Protein AF-A0A8H6CZM0-F1 (afdb_monomer_lite)

InterPro domains:
  IPR027815 CSC1/OSCA1-like, cytosolic domain [PF14703] (26-179)

pLDDT: mean 75.41, std 21.01, range [28.2, 96.88]

Structure (mmCIF, N/CA/C/O backbone):
data_AF-A0A8H6CZM0-F1
#
_entry.id   AF-A0A8H6CZM0-F1
#
loop_
_atom_site.group_PDB
_atom_site.id
_atom_site.type_symbol
_atom_site.label_atom_id
_atom_site.label_alt_id
_atom_site.label_comp_id
_atom_site.label_asym_id
_atom_site.label_entity_id
_atom_site.label_seq_id
_atom_site.pdbx_PDB_ins_code
_atom_site.Cartn_x
_atom_site.Cartn_y
_atom_site.Cartn_z
_atom_site.occupancy
_atom_site.B_iso_or_equiv
_atom_site.auth_seq_id
_atom_site.auth_comp_id
_atom_site.auth_asym_id
_atom_site.auth_atom_id
_atom_site.pdbx_PDB_model_num
ATOM 1 N N . MET A 1 1 ? 23.153 37.741 -9.273 1.00 74.31 1 MET A N 1
ATOM 2 C CA . MET A 1 1 ? 24.124 36.732 -9.774 1.00 74.31 1 MET A CA 1
ATOM 3 C C . MET A 1 1 ? 24.858 35.987 -8.649 1.00 74.31 1 MET A C 1
ATOM 5 O O . MET A 1 1 ? 25.102 34.794 -8.804 1.00 74.31 1 MET A O 1
ATOM 9 N N . ARG A 1 2 ? 25.224 36.633 -7.527 1.00 91.06 2 ARG A N 1
ATOM 10 C CA . ARG A 1 2 ? 26.000 36.015 -6.423 1.00 91.06 2 ARG A CA 1
ATOM 11 C C . ARG A 1 2 ? 25.189 34.966 -5.648 1.00 91.06 2 ARG A C 1
ATOM 13 O O . ARG A 1 2 ? 25.690 33.897 -5.319 1.00 91.06 2 ARG A O 1
ATOM 20 N N . GLU A 1 3 ? 23.930 35.272 -5.387 1.00 94.31 3 GLU A N 1
ATOM 21 C CA . GLU A 1 3 ? 22.957 34.441 -4.684 1.00 94.31 3 GLU A CA 1
ATOM 22 C C . GLU A 1 3 ? 22.615 33.150 -5.443 1.00 94.31 3 GLU A C 1
ATOM 24 O O . GLU A 1 3 ? 22.516 32.085 -4.835 1.00 94.31 3 GLU A O 1
ATOM 29 N N . PHE A 1 4 ? 22.535 33.211 -6.777 1.00 95.56 4 PHE A N 1
ATOM 30 C CA . PHE A 1 4 ? 22.318 32.030 -7.614 1.00 95.56 4 PHE A CA 1
ATOM 31 C C . PHE A 1 4 ? 23.509 31.067 -7.556 1.00 95.56 4 PHE A C 1
ATOM 33 O O . PHE A 1 4 ? 23.324 29.868 -7.360 1.00 95.56 4 PHE A O 1
ATOM 40 N N . PHE A 1 5 ? 24.736 31.589 -7.645 1.00 95.69 5 PHE A N 1
ATOM 41 C CA . PHE A 1 5 ? 25.946 30.773 -7.529 1.00 95.69 5 PHE A CA 1
ATOM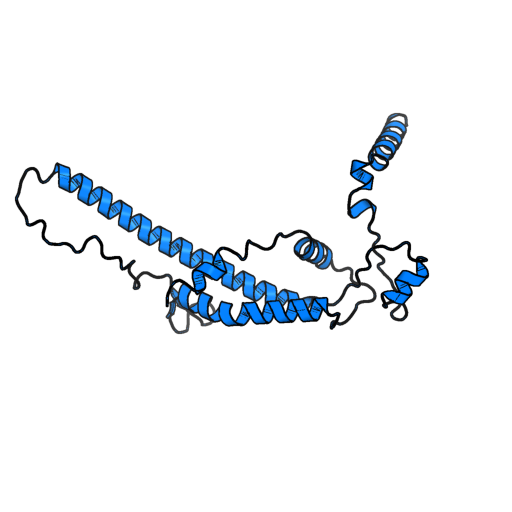 42 C C . PHE A 1 5 ? 26.051 30.105 -6.150 1.00 95.69 5 PHE A C 1
ATOM 44 O O . PHE A 1 5 ? 26.342 28.913 -6.052 1.00 95.69 5 PHE A O 1
ATOM 51 N N . PHE A 1 6 ? 25.729 30.843 -5.082 1.00 95.19 6 PHE A N 1
ATOM 52 C CA . PHE A 1 6 ? 25.667 30.285 -3.732 1.00 95.19 6 PHE A CA 1
ATOM 53 C C . PHE A 1 6 ? 24.623 29.164 -3.617 1.00 95.19 6 PHE A C 1
ATOM 55 O O . PHE A 1 6 ? 24.933 28.095 -3.095 1.00 95.19 6 PHE A O 1
ATOM 62 N N . TYR A 1 7 ? 23.415 29.365 -4.155 1.00 96.62 7 TYR A N 1
ATOM 63 C CA . TYR A 1 7 ? 22.363 28.346 -4.158 1.00 96.62 7 TYR A CA 1
ATOM 64 C C . TYR A 1 7 ? 22.773 27.077 -4.917 1.00 96.62 7 TYR A C 1
ATOM 66 O O . TYR A 1 7 ? 22.566 25.970 -4.418 1.00 96.62 7 TYR A O 1
ATOM 74 N N . VAL A 1 8 ? 23.378 27.220 -6.102 1.00 96.88 8 VAL A N 1
ATOM 75 C CA . VAL A 1 8 ? 23.843 26.080 -6.907 1.00 96.88 8 VAL A CA 1
ATOM 76 C C . VAL A 1 8 ? 24.878 25.265 -6.134 1.00 96.88 8 VAL A C 1
ATOM 78 O O . VAL A 1 8 ? 24.720 24.049 -6.017 1.00 96.88 8 VAL A O 1
ATOM 81 N N . ASN A 1 9 ? 25.874 25.923 -5.537 1.00 96.06 9 ASN A N 1
ATOM 82 C CA . ASN A 1 9 ? 26.920 25.246 -4.769 1.00 96.06 9 ASN A CA 1
ATOM 83 C C . ASN A 1 9 ? 26.367 24.575 -3.511 1.00 96.06 9 ASN A C 1
ATOM 85 O O . ASN A 1 9 ? 26.705 23.429 -3.219 1.00 96.06 9 ASN A O 1
ATOM 89 N N . LEU A 1 10 ? 25.471 25.253 -2.790 1.00 96.44 10 LEU A N 1
ATOM 90 C CA . LEU A 1 10 ? 24.829 24.694 -1.604 1.00 96.44 10 LEU A CA 1
ATOM 91 C C . LEU A 1 10 ? 23.994 23.456 -1.956 1.00 96.44 10 LEU A C 1
ATOM 93 O O . LEU A 1 10 ? 24.071 22.437 -1.271 1.00 96.44 10 LEU A O 1
ATOM 97 N N . ARG A 1 11 ? 23.229 23.513 -3.053 1.00 96.06 11 ARG A N 1
ATOM 98 C CA . ARG A 1 11 ? 22.449 22.374 -3.546 1.00 96.06 11 ARG A CA 1
ATOM 99 C C . ARG A 1 11 ? 23.358 21.217 -3.949 1.00 96.06 11 ARG A C 1
ATOM 101 O O . ARG A 1 11 ? 23.064 20.082 -3.593 1.00 96.06 11 ARG A O 1
ATOM 108 N N . GLN A 1 12 ? 24.448 21.483 -4.663 1.00 95.12 12 GLN A N 1
ATOM 109 C CA . GLN A 1 12 ? 25.415 20.450 -5.044 1.00 95.12 12 GLN A CA 1
ATOM 110 C C . GLN A 1 12 ? 26.043 19.792 -3.810 1.00 95.12 12 GLN A C 1
ATOM 112 O O . GLN A 1 12 ? 26.014 18.568 -3.700 1.00 95.12 12 GLN A O 1
ATOM 117 N N . ALA A 1 13 ? 26.512 20.583 -2.840 1.00 96.06 13 ALA A N 1
ATOM 118 C CA . ALA A 1 13 ? 27.058 20.074 -1.583 1.00 96.06 13 ALA A CA 1
ATOM 119 C C . ALA A 1 13 ?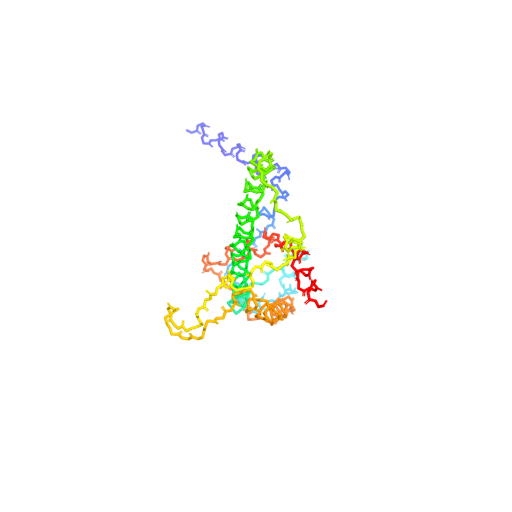 26.039 19.206 -0.818 1.00 96.06 13 ALA A C 1
ATOM 121 O O . ALA A 1 13 ? 26.369 18.123 -0.327 1.00 96.06 13 ALA A O 1
ATOM 122 N N . PHE A 1 14 ? 24.773 19.632 -0.779 1.00 94.38 14 PHE A N 1
ATOM 123 C CA . PHE A 1 14 ? 23.694 18.862 -0.162 1.00 94.38 14 PHE A CA 1
ATOM 124 C C . PHE A 1 14 ? 23.411 17.538 -0.891 1.00 94.38 14 PHE A C 1
ATOM 126 O O . PHE A 1 14 ? 23.238 16.508 -0.245 1.00 94.38 14 PHE A O 1
ATOM 133 N N . LEU A 1 15 ? 23.389 17.526 -2.228 1.00 92.94 15 LEU A N 1
ATOM 134 C CA . LEU A 1 15 ? 23.134 16.307 -3.009 1.00 92.94 15 LEU A CA 1
ATOM 135 C C . LEU A 1 15 ? 24.280 15.284 -2.906 1.00 92.94 15 LEU A C 1
ATOM 137 O O . LEU A 1 15 ? 24.023 14.083 -2.965 1.00 92.94 15 LEU A O 1
ATOM 141 N N . LEU A 1 16 ? 25.521 15.747 -2.712 1.00 92.19 16 LEU A N 1
ATOM 142 C CA . LEU A 1 16 ? 26.713 14.901 -2.538 1.00 92.19 16 LEU A CA 1
ATOM 143 C C . LEU A 1 16 ? 26.857 14.320 -1.124 1.00 92.19 16 LEU A C 1
ATOM 145 O O . LEU A 1 16 ? 27.648 13.405 -0.895 1.00 92.19 16 LEU A O 1
ATOM 149 N N . THR A 1 17 ? 26.087 14.831 -0.166 1.00 94.50 17 THR A N 1
ATOM 150 C CA . THR A 1 17 ? 26.104 14.374 1.224 1.00 94.50 17 THR A CA 1
ATOM 151 C C . THR A 1 17 ? 25.703 12.884 1.302 1.00 94.50 17 THR A C 1
ATOM 153 O O . THR A 1 17 ? 24.698 12.481 0.703 1.00 94.50 17 THR A O 1
ATOM 156 N N . PRO A 1 18 ? 26.425 12.025 2.055 1.00 93.19 18 PRO A N 1
ATOM 157 C CA . PRO A 1 18 ? 26.211 10.573 2.030 1.00 93.19 18 PRO A CA 1
ATOM 158 C C . PRO A 1 18 ? 24.821 10.149 2.527 1.00 93.19 18 PRO A C 1
ATOM 160 O O . PRO A 1 18 ? 24.285 9.132 2.083 1.00 93.19 18 PRO A O 1
ATOM 163 N N . GLN A 1 19 ? 24.202 10.927 3.416 1.00 90.69 19 GLN A N 1
ATOM 164 C CA . GLN A 1 19 ? 22.822 10.724 3.858 1.00 90.69 19 GLN A CA 1
ATOM 165 C C . GLN A 1 19 ? 21.838 10.845 2.683 1.00 90.69 19 GLN A C 1
ATOM 167 O O . GLN A 1 19 ? 20.916 10.036 2.567 1.00 90.69 19 GLN A O 1
ATOM 172 N N . TYR A 1 20 ? 22.053 11.813 1.784 1.00 92.25 20 TYR A N 1
ATOM 173 C CA . TYR A 1 20 ? 21.219 12.005 0.600 1.00 92.25 20 TYR A CA 1
ATOM 174 C C . TYR A 1 20 ? 21.477 10.918 -0.452 1.00 92.25 20 TYR A C 1
ATOM 176 O O . TYR A 1 20 ? 20.526 10.350 -0.994 1.00 92.25 20 TYR A O 1
ATOM 184 N N . ALA A 1 21 ? 22.743 10.556 -0.682 1.00 89.69 21 ALA A N 1
ATOM 185 C CA . ALA A 1 21 ? 23.124 9.482 -1.606 1.00 89.69 21 ALA A CA 1
ATOM 186 C C . ALA A 1 21 ? 22.538 8.113 -1.200 1.00 89.69 21 ALA A C 1
ATOM 188 O O . ALA A 1 21 ? 22.151 7.306 -2.046 1.00 89.69 21 ALA A O 1
ATOM 189 N N . LYS A 1 22 ? 22.394 7.859 0.108 1.00 89.38 22 LYS A N 1
ATOM 190 C CA . LYS A 1 22 ? 21.743 6.654 0.649 1.00 89.38 22 LYS A CA 1
ATOM 191 C C . LYS A 1 22 ? 20.215 6.676 0.553 1.00 89.38 22 LYS A C 1
ATOM 193 O O . LYS A 1 22 ? 19.588 5.669 0.877 1.00 89.38 22 LYS A O 1
ATOM 198 N N . ARG A 1 23 ? 19.558 7.745 0.105 1.00 88.62 23 ARG A N 1
ATOM 199 C CA . ARG A 1 23 ? 18.095 7.734 -0.061 1.00 88.62 23 ARG A CA 1
ATOM 200 C C . ARG A 1 23 ? 17.691 6.814 -1.220 1.00 88.62 23 ARG A C 1
ATOM 202 O O . ARG A 1 23 ? 18.456 6.608 -2.158 1.00 88.62 23 ARG A O 1
ATOM 209 N N . ILE A 1 24 ? 16.497 6.220 -1.150 1.00 88.44 24 ILE A N 1
ATOM 210 C CA . ILE A 1 24 ? 15.968 5.374 -2.237 1.00 88.44 24 ILE A CA 1
ATOM 211 C C . ILE A 1 24 ? 15.770 6.217 -3.502 1.00 88.44 24 ILE A C 1
ATOM 213 O O . ILE A 1 24 ? 16.247 5.833 -4.559 1.00 88.44 24 ILE A O 1
ATOM 217 N N . SER A 1 25 ? 15.193 7.416 -3.364 1.00 87.50 25 SER A N 1
ATOM 218 C CA . SER A 1 25 ? 14.935 8.334 -4.483 1.00 87.50 25 SER A CA 1
ATOM 219 C C . SER A 1 25 ? 16.181 8.724 -5.279 1.00 87.50 25 SER A C 1
ATOM 221 O O . SER A 1 25 ? 16.071 9.008 -6.461 1.00 87.50 25 SER A O 1
ATOM 223 N N . SER A 1 26 ? 17.354 8.750 -4.642 1.00 88.44 26 SER A N 1
ATOM 224 C CA . SER A 1 26 ? 18.620 9.117 -5.291 1.00 88.44 26 SER A CA 1
ATOM 225 C C . SER A 1 26 ? 19.227 7.967 -6.101 1.00 88.44 26 SER A C 1
ATOM 227 O O . SER A 1 26 ? 20.144 8.189 -6.881 1.00 88.44 26 SER A O 1
ATOM 229 N N . ARG A 1 27 ? 18.749 6.732 -5.894 1.00 86.06 27 ARG A N 1
ATOM 230 C CA . ARG A 1 27 ? 19.292 5.494 -6.482 1.00 86.06 27 ARG A CA 1
ATOM 231 C C . ARG A 1 27 ? 18.312 4.800 -7.430 1.00 86.06 27 ARG A C 1
ATOM 233 O O . ARG A 1 27 ? 18.666 3.800 -8.043 1.00 86.06 27 ARG A O 1
ATOM 240 N N . THR A 1 28 ? 17.078 5.291 -7.514 1.00 90.75 28 THR A N 1
ATOM 241 C CA . THR A 1 28 ? 16.014 4.744 -8.361 1.00 90.75 28 THR A CA 1
ATOM 242 C C . THR A 1 28 ? 15.790 5.639 -9.568 1.00 90.75 28 THR A C 1
ATOM 244 O O . THR A 1 28 ? 15.543 6.833 -9.402 1.00 90.75 28 THR A O 1
ATOM 247 N N . VAL A 1 29 ? 15.806 5.052 -10.762 1.00 88.50 29 VAL A N 1
ATOM 248 C CA . VAL A 1 29 ? 15.457 5.720 -12.021 1.00 88.50 29 VAL A CA 1
ATOM 249 C C . VAL A 1 29 ? 14.158 5.110 -12.543 1.00 88.50 29 VAL A C 1
ATOM 251 O O . VAL A 1 29 ? 13.984 3.895 -12.482 1.00 88.50 29 VAL A O 1
ATOM 254 N N . LEU A 1 30 ? 13.239 5.953 -13.018 1.00 89.12 30 LEU A N 1
ATOM 255 C CA . LEU A 1 30 ? 11.981 5.533 -13.632 1.00 89.12 30 LEU A CA 1
ATOM 256 C C . LEU A 1 30 ? 12.091 5.669 -15.152 1.00 89.12 30 LEU A C 1
ATOM 258 O O . LEU A 1 30 ? 12.283 6.775 -15.655 1.00 89.12 30 LEU A O 1
ATOM 262 N N . PHE A 1 31 ? 11.915 4.562 -15.869 1.00 87.31 31 PHE A N 1
ATOM 263 C CA . PHE A 1 31 ? 11.782 4.560 -17.323 1.00 87.31 31 PHE A CA 1
ATOM 264 C C . PHE A 1 31 ? 10.304 4.551 -17.691 1.00 87.31 31 PHE A C 1
ATOM 266 O O . PHE A 1 31 ? 9.564 3.657 -17.289 1.00 87.31 31 PHE A O 1
ATOM 273 N N . THR A 1 32 ? 9.863 5.569 -18.425 1.00 85.75 32 THR A N 1
ATOM 274 C CA . THR A 1 32 ? 8.444 5.737 -18.747 1.00 85.75 32 THR A CA 1
ATOM 275 C C . THR A 1 32 ? 8.038 5.128 -20.072 1.00 85.75 32 THR A C 1
ATOM 277 O O . THR A 1 32 ? 6.851 4.941 -20.236 1.00 85.75 32 THR A O 1
ATOM 280 N N . SER A 1 33 ? 8.950 4.860 -21.009 1.00 84.81 33 SER A N 1
ATOM 281 C CA . SER A 1 33 ? 8.604 4.447 -22.380 1.00 84.81 33 SER A CA 1
ATOM 282 C C . SER A 1 33 ? 9.486 3.285 -22.831 1.00 84.81 33 SER A C 1
ATOM 284 O O . SER A 1 33 ? 10.383 3.462 -23.651 1.00 84.81 33 SER A O 1
ATOM 286 N N . VAL A 1 34 ? 9.269 2.104 -22.248 1.00 84.94 34 VAL A N 1
ATOM 287 C CA . VAL A 1 34 ? 10.068 0.905 -22.537 1.00 84.94 34 VAL A CA 1
ATOM 288 C C . VAL A 1 34 ? 9.367 0.066 -23.614 1.00 84.94 34 VAL A C 1
ATOM 290 O O . VAL A 1 34 ? 8.182 -0.238 -23.455 1.00 84.94 34 VAL A O 1
ATOM 293 N N . PRO A 1 35 ? 10.048 -0.322 -24.710 1.00 86.88 35 PRO A N 1
ATOM 294 C CA . PRO A 1 35 ? 9.488 -1.238 -25.704 1.00 86.88 35 PRO A CA 1
ATOM 295 C C . PRO A 1 35 ? 9.047 -2.569 -25.076 1.00 86.88 35 PRO A C 1
ATOM 297 O O . PRO A 1 35 ? 9.701 -3.070 -24.163 1.00 86.88 35 PRO A O 1
ATOM 300 N N . LYS A 1 36 ? 7.961 -3.172 -25.586 1.00 83.69 36 LYS A N 1
ATOM 301 C CA . LYS A 1 36 ? 7.420 -4.455 -25.073 1.00 83.69 36 LYS A CA 1
ATOM 302 C C . LYS A 1 36 ? 8.453 -5.580 -25.088 1.00 83.69 36 LYS A C 1
ATOM 304 O O . LYS A 1 36 ? 8.458 -6.418 -24.196 1.00 83.69 36 LYS A O 1
ATOM 309 N N . GLU A 1 37 ? 9.327 -5.562 -26.085 1.00 84.06 37 GLU A N 1
ATOM 310 C CA . GLU A 1 37 ? 10.399 -6.539 -26.289 1.00 84.06 37 GLU A CA 1
ATOM 311 C C . GLU A 1 37 ? 11.433 -6.524 -25.156 1.00 84.06 37 GLU A C 1
ATOM 313 O O . GLU A 1 37 ? 12.000 -7.557 -24.821 1.00 84.06 37 GLU A O 1
ATOM 318 N N . CYS A 1 38 ? 11.633 -5.367 -24.519 1.00 83.25 38 CYS A N 1
ATOM 319 C CA . CYS A 1 38 ? 12.585 -5.189 -23.426 1.00 83.25 38 CYS A CA 1
ATOM 320 C C . CYS A 1 38 ? 11.920 -5.299 -22.043 1.00 83.25 38 CYS A C 1
ATOM 322 O O . CYS A 1 38 ? 12.542 -4.955 -21.042 1.00 83.25 38 CYS A O 1
ATOM 324 N N . LEU A 1 39 ? 10.658 -5.742 -21.959 1.00 84.06 39 LEU A N 1
ATOM 325 C CA . LEU A 1 39 ? 9.876 -5.824 -20.716 1.00 84.06 39 LEU A CA 1
ATOM 326 C C . LEU A 1 39 ? 10.119 -7.139 -19.951 1.00 84.06 39 LEU A C 1
ATOM 328 O O . LEU A 1 39 ? 9.218 -7.723 -19.332 1.00 84.06 39 LEU A O 1
ATOM 332 N N . ASP A 1 40 ? 11.358 -7.604 -20.019 1.00 86.31 40 ASP A N 1
ATOM 333 C CA . ASP A 1 40 ? 11.852 -8.780 -19.330 1.00 86.31 40 ASP A CA 1
ATOM 334 C C . ASP A 1 40 ? 12.972 -8.393 -18.363 1.00 86.31 40 ASP A C 1
ATOM 336 O O . ASP A 1 40 ? 13.805 -7.529 -18.653 1.00 86.31 40 ASP A O 1
ATOM 340 N N . GLU A 1 41 ? 12.965 -9.002 -17.180 1.00 85.06 41 GLU A N 1
ATOM 341 C CA . GLU A 1 41 ? 13.880 -8.611 -16.110 1.00 85.06 41 GLU A CA 1
ATOM 342 C C . GLU A 1 41 ? 15.332 -8.936 -16.475 1.00 85.06 41 GLU A C 1
ATOM 344 O O . GLU A 1 41 ? 16.222 -8.105 -16.266 1.00 85.06 41 GLU A O 1
ATOM 349 N N . ASP A 1 42 ? 15.564 -10.107 -17.068 1.00 88.00 42 ASP A N 1
ATOM 350 C CA . ASP A 1 42 ? 16.901 -10.564 -17.441 1.00 88.00 42 ASP A CA 1
ATOM 351 C C . ASP A 1 42 ? 17.478 -9.727 -18.584 1.00 88.00 42 ASP A C 1
ATOM 353 O O . ASP A 1 42 ? 18.649 -9.333 -18.541 1.00 88.00 42 ASP A O 1
ATOM 357 N N . HIS A 1 43 ? 16.640 -9.349 -19.554 1.00 87.88 43 HIS A N 1
ATOM 358 C CA . HIS A 1 43 ? 17.030 -8.437 -20.625 1.00 87.88 43 HIS A CA 1
ATOM 359 C C . HIS A 1 43 ? 17.454 -7.065 -20.076 1.00 87.88 43 HIS A C 1
ATOM 361 O O . HIS A 1 43 ? 18.531 -6.567 -20.405 1.00 87.88 43 HIS A O 1
ATOM 367 N N . ILE A 1 44 ? 16.659 -6.469 -19.178 1.00 88.81 44 ILE A N 1
ATOM 368 C CA . ILE A 1 44 ? 17.001 -5.185 -18.542 1.00 88.81 44 ILE A CA 1
ATOM 369 C C . ILE A 1 44 ? 18.296 -5.314 -17.733 1.00 88.81 44 ILE A C 1
ATOM 371 O O . ILE A 1 44 ? 19.158 -4.434 -17.784 1.00 88.81 44 ILE A O 1
ATOM 375 N N . ARG A 1 45 ? 18.473 -6.414 -16.999 1.00 89.12 45 ARG A N 1
ATOM 376 C CA . ARG A 1 45 ? 19.687 -6.651 -16.211 1.00 89.12 45 ARG A CA 1
ATOM 377 C C . ARG A 1 45 ? 20.930 -6.769 -17.097 1.00 89.12 45 ARG A C 1
ATOM 379 O O . ARG A 1 45 ? 21.985 -6.253 -16.719 1.00 89.12 45 ARG A O 1
ATOM 386 N N . SER A 1 46 ? 20.791 -7.397 -18.265 1.00 90.50 46 SER A N 1
ATOM 387 C CA . SER A 1 46 ? 21.839 -7.491 -19.282 1.00 90.50 46 SER A CA 1
ATOM 388 C C . SER A 1 46 ? 22.200 -6.119 -19.860 1.00 90.50 46 SER A C 1
ATOM 390 O O . SER A 1 46 ? 23.380 -5.779 -19.878 1.00 90.50 46 SER A O 1
ATOM 392 N N . LEU A 1 47 ? 21.213 -5.279 -20.208 1.00 89.50 47 LEU A N 1
ATOM 393 C CA . LEU A 1 47 ? 21.444 -3.917 -20.726 1.00 89.50 47 LEU A CA 1
ATOM 394 C C . LEU A 1 47 ? 22.289 -3.045 -19.783 1.00 89.50 47 LEU A C 1
ATOM 396 O O . LEU A 1 47 ? 23.086 -2.225 -20.234 1.00 89.50 47 LEU A O 1
ATOM 400 N N . PHE A 1 48 ? 22.131 -3.222 -18.469 1.00 88.88 48 PHE A N 1
ATOM 401 C CA . PHE A 1 48 ? 22.890 -2.487 -17.453 1.00 88.88 48 PHE A CA 1
ATOM 402 C C . PHE A 1 48 ? 24.158 -3.211 -16.979 1.00 88.88 48 PHE A C 1
ATOM 404 O O . PHE A 1 48 ? 24.731 -2.815 -15.957 1.00 88.88 48 PHE A O 1
ATOM 411 N N . ASN A 1 49 ? 24.600 -4.264 -17.674 1.00 90.81 49 ASN A N 1
ATOM 412 C CA . ASN A 1 49 ? 25.780 -5.064 -17.328 1.00 90.81 49 ASN A CA 1
ATOM 413 C C . ASN A 1 49 ? 25.781 -5.523 -15.854 1.00 90.81 49 ASN A C 1
ATOM 415 O O . ASN A 1 49 ? 26.813 -5.505 -15.185 1.00 90.81 49 ASN A O 1
ATOM 419 N N . GLY A 1 50 ? 24.608 -5.850 -15.298 1.00 83.06 50 GLY A N 1
ATOM 420 C CA . GLY A 1 50 ? 24.467 -6.279 -13.901 1.00 83.06 50 GLY A CA 1
ATOM 421 C C . GLY A 1 50 ? 24.629 -5.182 -12.836 1.00 83.06 50 GLY A C 1
ATOM 422 O O . GLY A 1 50 ? 24.563 -5.482 -11.646 1.00 83.06 50 GLY A O 1
ATOM 423 N N . SER A 1 51 ? 24.792 -3.908 -13.213 1.00 87.94 51 SER A N 1
ATOM 424 C CA . SER A 1 51 ? 24.856 -2.793 -12.247 1.00 87.94 51 SER A CA 1
ATOM 425 C C . SER A 1 51 ? 23.510 -2.508 -11.558 1.00 87.94 51 SER A C 1
ATOM 427 O O . SER A 1 51 ? 23.464 -1.961 -10.451 1.00 87.94 51 SER A O 1
ATOM 429 N N . ALA A 1 52 ? 22.401 -2.909 -12.185 1.00 87.44 52 ALA A N 1
ATOM 430 C CA . ALA A 1 52 ? 21.059 -2.776 -11.636 1.00 87.44 52 ALA A CA 1
ATOM 431 C C . ALA A 1 52 ? 20.811 -3.809 -10.521 1.00 87.44 52 ALA A C 1
ATOM 433 O O . ALA A 1 52 ? 20.730 -5.009 -10.768 1.00 87.44 52 ALA A O 1
ATOM 434 N N . LYS A 1 53 ? 20.648 -3.336 -9.277 1.00 86.25 53 LYS A N 1
ATOM 435 C CA . LYS A 1 53 ? 20.448 -4.211 -8.105 1.00 86.25 53 LYS A CA 1
ATOM 436 C C . LYS A 1 53 ? 19.021 -4.748 -7.957 1.00 86.25 53 LYS A C 1
ATOM 438 O O . LYS A 1 53 ? 18.834 -5.859 -7.476 1.00 86.25 53 LYS A O 1
ATOM 443 N N . LYS A 1 54 ? 18.016 -3.921 -8.250 1.00 87.94 54 LYS A N 1
ATOM 444 C CA . LYS A 1 54 ? 16.592 -4.268 -8.137 1.00 87.94 54 LYS A CA 1
ATOM 445 C C . LYS A 1 54 ? 15.861 -3.719 -9.346 1.00 87.94 54 LYS A C 1
ATOM 447 O O . LYS A 1 54 ? 16.020 -2.537 -9.650 1.00 87.94 54 LYS A O 1
ATOM 452 N N . ILE A 1 55 ? 15.057 -4.559 -9.980 1.00 88.44 55 ILE A N 1
ATOM 453 C CA . ILE A 1 55 ? 14.247 -4.205 -11.139 1.00 88.44 55 ILE A CA 1
ATOM 454 C C . ILE A 1 55 ? 12.787 -4.392 -10.737 1.00 88.44 55 ILE A C 1
ATOM 456 O O . ILE A 1 55 ? 12.440 -5.349 -10.053 1.00 88.44 55 ILE A O 1
ATOM 460 N N . TRP A 1 56 ? 11.950 -3.430 -11.109 1.00 87.75 56 TRP A N 1
ATOM 461 C CA . TRP A 1 56 ? 10.521 -3.456 -10.826 1.00 87.75 56 TRP A CA 1
ATOM 462 C C . TRP A 1 56 ? 9.794 -3.167 -12.128 1.00 87.75 56 TRP A C 1
ATOM 464 O O . TRP A 1 56 ? 9.923 -2.070 -12.672 1.00 87.75 56 TRP A O 1
ATOM 474 N N . ILE A 1 57 ? 9.050 -4.148 -12.626 1.00 87.12 57 ILE A N 1
ATOM 475 C CA . ILE A 1 57 ? 8.201 -3.972 -13.801 1.00 87.12 57 ILE A CA 1
ATOM 476 C C . ILE A 1 57 ? 6.814 -3.572 -13.304 1.00 87.12 57 ILE A C 1
ATOM 478 O O . ILE A 1 57 ? 6.244 -4.217 -12.427 1.00 87.12 57 ILE A O 1
ATOM 482 N N . ALA A 1 58 ? 6.286 -2.466 -13.823 1.00 85.75 58 ALA A N 1
ATOM 483 C CA . ALA A 1 58 ? 4.948 -2.019 -13.470 1.00 85.75 58 ALA A CA 1
ATOM 484 C C . ALA A 1 58 ? 3.900 -2.861 -14.213 1.00 85.75 58 ALA A C 1
ATOM 486 O O . ALA A 1 58 ? 3.975 -3.020 -15.432 1.00 85.75 58 ALA A O 1
ATOM 487 N N . GLY A 1 59 ? 2.915 -3.371 -13.479 1.00 85.38 59 GLY A N 1
ATOM 488 C CA . GLY A 1 59 ? 1.761 -4.090 -14.020 1.00 85.38 59 GLY A CA 1
ATOM 489 C C . GLY A 1 59 ? 0.438 -3.421 -13.679 1.00 85.38 59 GLY A C 1
ATOM 490 O O . GLY A 1 59 ? 0.410 -2.516 -12.838 1.00 85.38 59 GLY A O 1
ATOM 491 N N . ASP A 1 60 ? -0.653 -3.871 -14.301 1.00 85.88 60 ASP A N 1
ATOM 492 C CA . ASP A 1 60 ? -1.993 -3.425 -13.908 1.00 85.88 60 ASP A CA 1
ATOM 493 C C . ASP A 1 60 ? -2.314 -3.926 -12.490 1.00 85.88 60 ASP A C 1
ATOM 495 O O . ASP A 1 60 ? -2.352 -5.127 -12.222 1.00 85.88 60 ASP A O 1
ATOM 499 N N . THR A 1 61 ? -2.556 -2.997 -11.565 1.00 88.06 61 THR A N 1
ATOM 500 C CA . THR A 1 61 ? -2.933 -3.305 -10.180 1.00 88.06 61 THR A CA 1
ATOM 501 C C . THR A 1 61 ? -4.420 -3.124 -9.917 1.00 88.06 61 THR A C 1
ATOM 503 O O . THR A 1 61 ? -4.852 -3.359 -8.795 1.00 88.06 61 THR A O 1
ATOM 506 N N . LYS A 1 62 ? -5.243 -2.729 -10.899 1.00 88.38 62 LYS A N 1
ATOM 507 C CA . LYS A 1 62 ? -6.647 -2.346 -10.651 1.00 88.38 62 LYS A CA 1
ATOM 508 C C . LYS A 1 62 ? -7.459 -3.423 -9.942 1.00 88.38 62 LYS A C 1
ATOM 510 O O . LYS A 1 62 ? -8.233 -3.098 -9.047 1.00 88.38 62 LYS A O 1
ATOM 515 N N . GLN A 1 63 ? -7.328 -4.683 -10.355 1.00 87.56 63 GLN A N 1
ATOM 516 C CA . GLN A 1 63 ? -8.078 -5.783 -9.741 1.00 87.56 63 GLN A CA 1
ATOM 517 C C . GLN A 1 63 ? -7.600 -6.038 -8.307 1.00 87.56 63 GLN A C 1
ATOM 519 O O . GLN A 1 63 ? -8.413 -6.066 -7.387 1.00 87.56 63 GLN A O 1
ATOM 524 N N . LEU A 1 64 ? -6.281 -6.100 -8.106 1.00 89.81 64 LEU A N 1
ATOM 525 C CA . LEU A 1 64 ? -5.659 -6.246 -6.790 1.00 89.81 64 LEU A CA 1
ATOM 526 C C . LEU A 1 64 ? -6.056 -5.106 -5.838 1.00 89.81 64 LEU A C 1
ATOM 528 O O . LEU A 1 64 ? -6.440 -5.342 -4.693 1.00 89.81 64 LEU A O 1
ATOM 532 N N . ASP A 1 65 ? -6.002 -3.868 -6.327 1.00 90.44 65 ASP A N 1
ATOM 533 C CA . ASP A 1 65 ? -6.365 -2.674 -5.573 1.00 90.44 65 ASP A CA 1
ATOM 534 C C . ASP A 1 65 ? -7.840 -2.704 -5.163 1.00 90.44 65 ASP A C 1
ATOM 536 O O . ASP A 1 65 ? -8.152 -2.306 -4.043 1.00 90.44 65 ASP A O 1
ATOM 540 N N . ARG A 1 66 ? -8.744 -3.203 -6.018 1.00 92.12 66 ARG A N 1
ATOM 541 C CA . ARG A 1 66 ? -10.167 -3.368 -5.673 1.00 92.12 66 ARG A CA 1
ATOM 542 C C . ARG A 1 66 ? -10.347 -4.350 -4.520 1.00 92.12 66 ARG A C 1
ATOM 544 O O . ARG A 1 66 ? -10.929 -3.964 -3.511 1.00 92.12 66 ARG A O 1
ATOM 551 N N . THR A 1 67 ? -9.784 -5.555 -4.607 1.00 92.12 67 THR A N 1
ATOM 552 C CA . THR A 1 67 ? -9.896 -6.569 -3.541 1.00 92.12 67 THR A CA 1
ATOM 553 C C . THR A 1 67 ? -9.309 -6.066 -2.216 1.00 92.12 67 THR A C 1
ATOM 555 O O . THR A 1 67 ? -9.908 -6.231 -1.150 1.00 92.12 67 THR A O 1
ATOM 558 N N . ILE A 1 68 ? -8.160 -5.381 -2.261 1.00 92.88 68 ILE A N 1
ATOM 559 C CA . ILE A 1 68 ? -7.539 -4.787 -1.067 1.00 92.88 68 ILE A CA 1
ATOM 560 C C . ILE A 1 68 ? -8.411 -3.665 -0.490 1.00 92.88 68 ILE A C 1
ATOM 562 O O . ILE A 1 68 ? -8.602 -3.601 0.725 1.00 92.88 68 ILE A O 1
ATOM 566 N N . GLN A 1 69 ? -8.951 -2.785 -1.336 1.00 93.38 69 GLN A N 1
ATOM 567 C CA . GLN A 1 69 ? -9.829 -1.701 -0.894 1.00 93.38 69 GLN A CA 1
ATOM 568 C C . GLN A 1 69 ? -11.127 -2.232 -0.290 1.00 93.38 69 GLN A C 1
ATOM 570 O O . GLN A 1 69 ? -11.571 -1.717 0.733 1.00 93.38 69 GLN A O 1
ATOM 575 N N . GLU A 1 70 ? -11.728 -3.265 -0.875 1.00 93.12 70 GLU A N 1
ATOM 576 C CA . GLU A 1 70 ? -12.917 -3.916 -0.327 1.00 93.12 70 GLU A CA 1
ATOM 577 C C . GLU A 1 70 ? -12.649 -4.488 1.063 1.00 93.12 70 GLU A C 1
ATOM 579 O O . GLU A 1 70 ? -13.409 -4.209 1.995 1.00 93.12 70 GLU A O 1
ATOM 584 N N . ARG A 1 71 ? -11.529 -5.198 1.239 1.00 94.56 71 ARG A N 1
ATOM 585 C CA . ARG A 1 71 ? -11.084 -5.671 2.553 1.00 94.56 71 ARG A CA 1
ATOM 586 C C . ARG A 1 71 ? -10.932 -4.512 3.538 1.00 94.56 71 ARG A C 1
ATOM 588 O O . ARG A 1 71 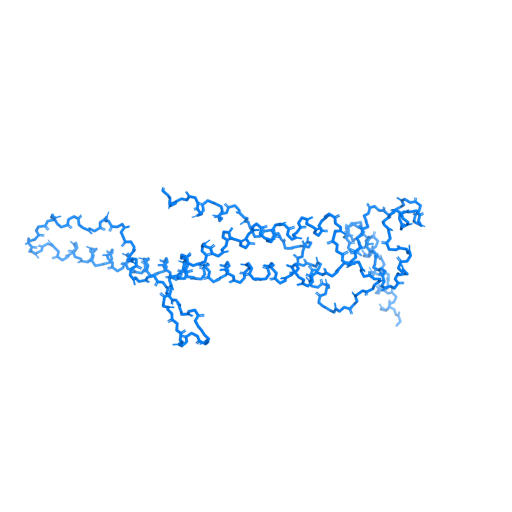? -11.517 -4.564 4.617 1.00 94.56 71 ARG A O 1
ATOM 595 N N . ASP A 1 72 ? -10.187 -3.468 3.179 1.00 93.62 72 ASP A N 1
ATOM 596 C CA . ASP A 1 72 ? -9.930 -2.319 4.059 1.00 93.62 72 ASP A CA 1
ATOM 597 C C . ASP A 1 72 ? -11.231 -1.595 4.447 1.00 93.62 72 ASP A C 1
ATOM 599 O O . ASP A 1 72 ? -11.410 -1.210 5.603 1.00 93.62 72 ASP A O 1
ATOM 603 N N . ASN A 1 73 ? -12.177 -1.462 3.515 1.00 93.56 73 ASN A N 1
ATOM 604 C CA . ASN A 1 73 ? -13.487 -0.872 3.777 1.00 93.56 73 ASN A CA 1
ATOM 605 C C . ASN A 1 73 ? -14.300 -1.700 4.782 1.00 93.56 73 ASN A C 1
ATOM 607 O O . ASN A 1 73 ? -14.972 -1.129 5.643 1.00 93.56 73 ASN A O 1
ATOM 611 N N . VAL A 1 74 ? -14.251 -3.033 4.689 1.00 94.06 74 VAL A N 1
ATOM 612 C CA . VAL A 1 74 ? -14.916 -3.925 5.651 1.00 94.06 74 VAL A CA 1
ATOM 613 C C . VAL A 1 74 ? -14.241 -3.848 7.020 1.00 94.06 74 VAL A C 1
ATOM 615 O O . VAL A 1 74 ? -14.948 -3.713 8.017 1.00 94.06 74 VAL A O 1
ATOM 618 N N . VAL A 1 75 ? -12.902 -3.849 7.081 1.00 95.12 75 VAL A N 1
ATOM 619 C CA . VAL A 1 75 ? -12.155 -3.678 8.342 1.00 95.12 75 VAL A CA 1
ATOM 620 C C . VAL A 1 75 ? -12.528 -2.356 9.010 1.00 95.12 75 VAL A C 1
ATOM 622 O O . VAL A 1 75 ? -12.921 -2.353 10.171 1.00 95.12 75 VAL A O 1
ATOM 625 N N . MET A 1 76 ? -12.515 -1.242 8.271 1.00 94.38 76 MET A N 1
ATOM 626 C CA . MET A 1 76 ? -12.887 0.066 8.821 1.00 94.38 76 MET A CA 1
ATOM 627 C C . MET A 1 76 ? -14.331 0.108 9.333 1.00 94.38 76 MET A C 1
ATOM 629 O O . MET A 1 76 ? -14.617 0.801 10.309 1.00 94.38 76 MET A O 1
ATOM 633 N N . LYS A 1 77 ? -15.266 -0.589 8.675 1.00 92.62 77 LYS A N 1
ATOM 634 C CA . LYS A 1 77 ? -16.653 -0.698 9.154 1.00 92.62 77 LYS A CA 1
ATOM 635 C C . LYS A 1 77 ? -16.738 -1.516 10.443 1.00 92.62 77 LYS A C 1
ATOM 637 O O . LYS A 1 77 ? -17.433 -1.098 11.365 1.00 92.62 77 LYS A O 1
ATOM 642 N N . LEU A 1 78 ? -16.020 -2.637 10.514 1.00 94.06 78 LEU A N 1
ATOM 643 C CA . LEU A 1 78 ? -15.974 -3.495 11.695 1.00 94.06 78 LEU A CA 1
ATOM 644 C C . LEU A 1 78 ? -15.354 -2.767 12.894 1.00 94.06 78 LEU A C 1
ATOM 646 O O . LEU A 1 78 ? -15.964 -2.737 13.957 1.00 94.06 78 LEU A O 1
ATOM 650 N N . GLU A 1 79 ? -14.217 -2.096 12.703 1.00 93.38 79 GLU A N 1
ATOM 651 C CA . GLU A 1 79 ? -13.556 -1.304 13.748 1.00 93.38 79 GLU A CA 1
ATOM 652 C C . GLU A 1 79 ? -14.479 -0.219 14.310 1.00 93.38 79 GLU A C 1
ATOM 654 O O . GLU A 1 79 ? -14.591 -0.057 15.524 1.00 93.38 79 GLU A O 1
ATOM 659 N N . LYS A 1 80 ? -15.188 0.511 13.438 1.00 93.50 80 LYS A N 1
ATOM 660 C CA . LYS A 1 80 ? -16.156 1.531 13.868 1.00 93.50 80 LYS A CA 1
ATOM 661 C C . LYS A 1 80 ? -17.271 0.928 14.719 1.00 93.50 80 LYS A C 1
ATOM 663 O O . LYS A 1 80 ? -17.558 1.462 15.789 1.00 93.50 80 LYS A O 1
ATOM 668 N N . ALA A 1 81 ? -17.856 -0.185 14.277 1.00 92.69 81 ALA A N 1
ATOM 669 C CA . ALA A 1 81 ? -18.924 -0.861 15.008 1.00 92.69 81 ALA A CA 1
ATOM 670 C C . ALA A 1 81 ? -18.445 -1.393 16.371 1.00 92.69 81 ALA A C 1
ATOM 672 O O . ALA A 1 81 ? -19.125 -1.211 17.381 1.00 92.69 81 ALA A O 1
ATOM 673 N N . GLU A 1 82 ? -17.256 -1.995 16.434 1.00 90.88 82 GLU A N 1
ATOM 674 C CA . GLU A 1 82 ? -16.680 -2.478 17.693 1.00 90.88 82 GLU A CA 1
ATOM 675 C C . GLU A 1 82 ? -16.380 -1.318 18.656 1.00 90.88 82 GLU A C 1
ATOM 677 O O . GLU A 1 82 ? -16.735 -1.391 19.833 1.00 90.88 82 GLU A O 1
ATOM 682 N N . ILE A 1 83 ? -15.825 -0.201 18.168 1.00 93.38 83 ILE A N 1
ATOM 683 C CA . ILE A 1 83 ? -15.578 1.000 18.983 1.00 93.38 83 ILE A CA 1
ATOM 684 C C . ILE A 1 83 ? -16.887 1.581 19.529 1.00 93.38 83 ILE A C 1
ATOM 686 O O . ILE A 1 83 ? -16.955 1.954 20.703 1.00 93.38 83 ILE A O 1
ATOM 690 N N . GLU A 1 84 ? -17.928 1.687 18.704 1.00 91.00 84 GLU A N 1
ATOM 691 C CA . GLU A 1 84 ? -19.244 2.165 19.138 1.00 91.00 84 GLU A CA 1
ATOM 692 C C . GLU A 1 84 ? -19.842 1.263 20.216 1.00 91.00 84 GLU A C 1
ATOM 694 O O . GLU A 1 84 ? -20.318 1.759 21.242 1.00 91.00 84 GLU A O 1
ATOM 699 N N . TRP A 1 85 ? -19.748 -0.052 20.031 1.00 89.38 85 TRP A N 1
ATOM 700 C CA . TRP A 1 85 ? -20.244 -1.021 20.998 1.00 89.38 85 TRP A CA 1
ATOM 701 C C . TRP A 1 85 ? -19.478 -0.955 22.325 1.00 89.38 85 TRP A C 1
ATOM 703 O O . TRP A 1 85 ? -20.096 -0.849 23.386 1.00 89.38 85 TRP A O 1
ATOM 713 N N . ILE A 1 86 ? -18.144 -0.890 22.285 1.00 89.44 86 ILE A N 1
ATOM 714 C CA . ILE A 1 86 ? -17.298 -0.719 23.477 1.00 89.44 86 ILE A CA 1
ATOM 715 C C . ILE A 1 86 ? -17.639 0.588 24.203 1.00 89.44 86 ILE A C 1
ATOM 717 O O . ILE A 1 86 ? -17.770 0.604 25.428 1.00 89.44 86 ILE A O 1
ATOM 721 N N . ARG A 1 87 ? -17.834 1.694 23.472 1.00 90.50 87 ARG A N 1
ATOM 722 C CA . ARG A 1 87 ? -18.242 2.983 24.058 1.00 90.50 87 ARG A CA 1
ATOM 723 C C . ARG A 1 87 ? -19.591 2.885 24.760 1.00 90.50 87 ARG A C 1
ATOM 725 O O . ARG A 1 87 ? -19.744 3.469 25.831 1.00 90.50 87 ARG A O 1
ATOM 732 N N . LEU A 1 88 ? -20.560 2.180 24.181 1.00 88.12 88 LEU A N 1
ATOM 733 C CA . LEU A 1 88 ? -21.863 1.958 24.811 1.00 88.12 88 LEU A CA 1
ATOM 734 C C . LEU A 1 88 ? -21.722 1.134 26.092 1.00 88.12 88 LEU A C 1
ATOM 736 O O . LEU A 1 88 ? -22.204 1.567 27.136 1.00 88.12 88 LEU A O 1
ATOM 740 N N . CYS A 1 89 ? -21.003 0.013 26.044 1.00 86.19 89 CYS A N 1
ATOM 741 C CA . CYS A 1 89 ? -20.743 -0.822 27.218 1.00 86.19 89 CYS A CA 1
ATOM 742 C C . CYS A 1 89 ? -20.051 -0.034 28.340 1.00 86.19 89 CYS A C 1
ATOM 744 O O . CYS A 1 89 ? -20.488 -0.082 29.487 1.00 86.19 89 CYS A O 1
ATOM 746 N N . ASN A 1 90 ? -19.033 0.764 28.007 1.00 87.81 90 ASN A N 1
ATOM 747 C CA . ASN A 1 90 ? -18.317 1.592 28.977 1.00 87.81 90 ASN A CA 1
ATOM 748 C C . ASN A 1 90 ? -19.191 2.698 29.575 1.00 87.81 90 ASN A C 1
ATOM 750 O O . ASN A 1 90 ? -19.126 2.938 30.778 1.00 87.81 90 ASN A O 1
ATOM 754 N N . LYS A 1 91 ? -20.032 3.358 28.768 1.00 87.25 91 LYS A N 1
ATOM 755 C CA . LYS A 1 91 ? -20.987 4.357 29.272 1.00 87.25 91 LYS A CA 1
ATOM 756 C C . LYS A 1 91 ? -21.952 3.746 30.278 1.00 87.25 91 LYS A C 1
ATOM 758 O O . LYS A 1 91 ? -22.231 4.366 31.297 1.00 87.25 91 LYS A O 1
ATOM 763 N N . GLU A 1 92 ? -22.470 2.556 29.994 1.00 84.44 92 GLU A N 1
ATOM 764 C CA . GLU A 1 92 ? -23.368 1.870 30.919 1.00 84.44 92 GLU A CA 1
ATOM 765 C C . GLU A 1 92 ? -22.622 1.445 32.187 1.00 84.44 92 GLU A C 1
ATOM 767 O O . GLU A 1 92 ? -23.108 1.739 33.272 1.00 84.44 92 GLU A O 1
ATOM 772 N N . ARG A 1 93 ? -21.411 0.879 32.076 1.00 81.62 93 ARG A N 1
ATOM 773 C CA . ARG A 1 93 ? -20.567 0.543 33.237 1.00 81.62 93 ARG A CA 1
ATOM 774 C C . ARG A 1 93 ? -20.362 1.742 34.168 1.00 81.62 93 ARG A C 1
ATOM 776 O O . ARG A 1 93 ? -20.641 1.633 35.355 1.00 81.62 93 ARG A O 1
ATOM 783 N N . ILE A 1 94 ? -19.972 2.897 33.625 1.00 85.94 94 ILE A N 1
ATOM 784 C CA . ILE A 1 94 ? -19.785 4.133 34.406 1.00 85.94 94 ILE A CA 1
ATOM 785 C C . ILE A 1 94 ? -21.099 4.574 35.074 1.00 85.94 94 ILE A C 1
ATOM 787 O O . ILE A 1 94 ? -21.092 4.997 36.228 1.00 85.94 94 ILE A O 1
ATOM 791 N N . LYS A 1 95 ? -22.246 4.469 34.384 1.00 84.69 95 LYS A N 1
ATOM 792 C CA . LYS A 1 95 ? -23.564 4.766 34.980 1.00 84.69 95 LYS A CA 1
ATOM 793 C C . LYS A 1 95 ? -23.918 3.820 36.128 1.00 84.69 95 LYS A C 1
ATOM 795 O O . LYS A 1 95 ? -24.551 4.265 37.077 1.00 84.69 95 LYS A O 1
ATOM 800 N N . TYR A 1 96 ? -23.574 2.537 36.033 1.00 81.00 96 TYR A N 1
ATOM 801 C CA . TYR A 1 96 ? -23.785 1.588 37.127 1.00 81.00 96 TYR A CA 1
ATOM 802 C C . TYR A 1 96 ? -22.864 1.910 38.307 1.00 81.00 96 TYR A C 1
ATOM 804 O O . TYR A 1 96 ? -23.364 2.106 39.405 1.00 81.00 96 TYR A O 1
ATOM 812 N N . GLU A 1 97 ? -21.561 2.091 38.077 1.00 79.25 97 GLU A N 1
ATOM 813 C CA . GLU A 1 97 ? -20.586 2.431 39.129 1.00 79.25 97 GLU A CA 1
ATOM 814 C C . GLU A 1 97 ? -20.945 3.730 39.867 1.00 79.25 97 GLU A C 1
ATOM 816 O O . GLU A 1 97 ? -20.910 3.778 41.092 1.00 79.25 97 GLU A O 1
ATOM 821 N N . THR A 1 98 ? -21.360 4.774 39.144 1.00 79.50 98 THR A N 1
ATOM 822 C CA . THR A 1 98 ? -21.809 6.037 39.760 1.00 79.50 98 THR A CA 1
ATOM 823 C C . THR A 1 98 ? -23.117 5.896 40.536 1.00 79.50 98 THR A C 1
ATOM 825 O O . THR A 1 98 ? -23.270 6.526 41.578 1.00 79.50 98 THR A O 1
ATOM 828 N N . LYS A 1 99 ? -24.066 5.075 40.070 1.00 77.12 99 LYS A N 1
ATOM 829 C CA . LYS A 1 99 ? -25.310 4.816 40.810 1.00 77.12 99 LYS A CA 1
ATOM 830 C C . LYS A 1 99 ? -25.047 4.013 42.077 1.00 77.12 99 LYS A C 1
ATOM 832 O O . LYS A 1 99 ? -25.497 4.436 43.130 1.00 77.12 99 LYS A O 1
ATOM 837 N N . THR A 1 100 ? -24.262 2.942 41.991 1.00 69.31 100 THR A N 1
ATOM 838 C CA . THR A 1 100 ? -23.916 2.094 43.138 1.00 69.31 100 THR A CA 1
ATOM 839 C C . THR A 1 100 ? -23.019 2.824 44.144 1.00 69.31 100 THR A C 1
ATOM 841 O O . THR A 1 100 ? -23.208 2.661 45.343 1.00 69.31 100 THR A O 1
ATOM 844 N N . GLY A 1 101 ? -22.102 3.689 43.694 1.00 59.41 101 GLY A N 1
ATOM 845 C CA . GLY A 1 101 ? -21.317 4.563 44.577 1.00 59.41 101 GLY A CA 1
ATOM 846 C C . GLY A 1 101 ? -22.172 5.596 45.323 1.00 59.41 101 GLY A C 1
ATOM 847 O O . GLY A 1 101 ? -21.970 5.811 46.513 1.00 59.41 101 GLY A O 1
ATOM 848 N N . ASN A 1 102 ? -23.182 6.171 44.660 1.00 54.84 102 ASN A N 1
ATOM 849 C CA . ASN A 1 102 ? -24.145 7.085 45.290 1.00 54.84 102 ASN A CA 1
ATOM 850 C C . ASN A 1 102 ? -25.188 6.354 46.162 1.00 54.84 102 ASN A C 1
ATOM 852 O O . ASN A 1 102 ? -25.706 6.926 47.119 1.00 54.84 102 ASN A O 1
ATOM 856 N N . GLU A 1 103 ? -25.519 5.099 45.847 1.00 51.41 103 GLU A N 1
ATOM 857 C CA . GLU A 1 103 ? -26.368 4.237 46.680 1.00 51.41 103 GLU A CA 1
ATOM 858 C C . GLU A 1 103 ? -25.625 3.727 47.915 1.00 51.41 103 GLU A C 1
ATOM 860 O O . GLU A 1 103 ? -26.250 3.623 48.959 1.00 51.41 103 GLU A O 1
ATOM 865 N N . ALA A 1 104 ? -24.307 3.513 47.866 1.00 49.59 104 ALA A N 1
ATOM 866 C CA . ALA A 1 104 ? -23.510 3.185 49.050 1.00 49.59 104 ALA A CA 1
ATOM 867 C C . ALA A 1 104 ? -23.461 4.336 50.082 1.00 49.59 104 ALA A C 1
ATOM 869 O O . ALA A 1 104 ? -23.426 4.068 51.279 1.00 49.59 104 ALA A O 1
ATOM 870 N N . GLU A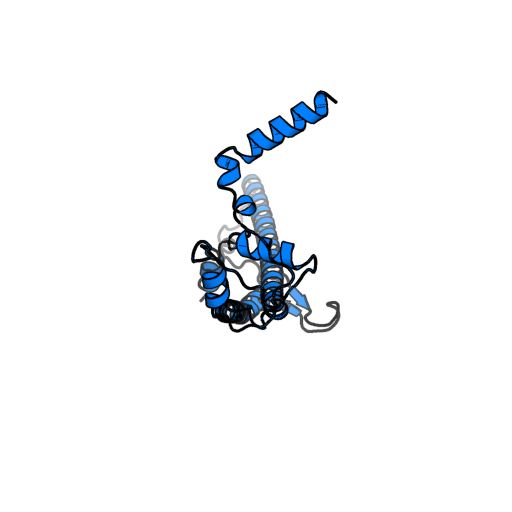 1 105 ? -23.539 5.603 49.651 1.00 46.56 105 GLU A N 1
ATOM 871 C CA . GLU A 1 105 ? -23.717 6.759 50.554 1.00 46.56 105 GLU A CA 1
ATOM 872 C C . GLU A 1 105 ? -25.177 6.976 51.005 1.00 46.56 105 GLU A C 1
ATOM 874 O O . GLU A 1 105 ? -25.409 7.581 52.050 1.00 46.56 105 GLU A O 1
ATOM 879 N N . ARG A 1 106 ? -26.177 6.484 50.256 1.00 43.72 106 ARG A N 1
ATOM 880 C CA . ARG A 1 106 ? -27.607 6.561 50.632 1.00 43.72 106 ARG A CA 1
ATOM 881 C C . ARG A 1 106 ? -28.122 5.346 51.413 1.00 43.72 106 ARG A C 1
ATOM 883 O O . ARG A 1 106 ? -29.153 5.453 52.070 1.00 43.72 106 ARG A O 1
ATOM 890 N N . ALA A 1 107 ? -27.418 4.217 51.381 1.00 43.16 107 ALA A N 1
ATOM 891 C CA . ALA A 1 107 ? -27.792 2.964 52.039 1.00 43.16 107 ALA A CA 1
ATOM 892 C C . ALA A 1 107 ? -27.395 2.888 53.527 1.00 43.16 107 ALA A C 1
ATOM 894 O O . ALA A 1 107 ? -27.523 1.835 54.145 1.00 43.16 107 ALA A O 1
ATOM 895 N N . THR A 1 108 ? -26.995 3.997 54.156 1.00 41.25 108 THR A N 1
ATOM 896 C CA . THR A 1 108 ? -27.040 4.143 55.625 1.00 41.25 108 THR A CA 1
ATOM 897 C C . THR A 1 108 ? -28.467 4.322 56.152 1.00 41.25 108 THR A C 1
ATOM 899 O O . THR A 1 108 ? -28.677 4.450 57.358 1.00 41.25 108 THR A O 1
ATOM 902 N N . THR A 1 109 ? -29.485 4.325 55.288 1.00 40.34 109 THR A N 1
ATOM 903 C CA . THR A 1 109 ? -30.886 4.320 55.711 1.00 40.34 109 THR A CA 1
ATOM 904 C C . THR A 1 109 ? -31.714 3.476 54.746 1.00 40.34 109 THR A C 1
ATOM 906 O O . THR A 1 109 ? -31.953 3.881 53.614 1.00 40.34 109 THR A O 1
ATOM 909 N N . SER A 1 110 ? -32.222 2.345 55.239 1.00 33.12 110 SER A N 1
ATOM 910 C CA . SER A 1 110 ? -33.129 1.377 54.587 1.00 33.12 110 SER A CA 1
ATOM 911 C C . SER A 1 110 ? -32.449 0.127 54.022 1.00 33.12 110 SER A C 1
ATOM 913 O O . SER A 1 110 ? -31.878 0.096 52.939 1.00 33.12 110 SER A O 1
ATOM 915 N N . THR A 1 111 ? -32.591 -0.937 54.805 1.00 43.50 111 THR A N 1
ATOM 916 C CA . THR A 1 111 ? -32.359 -2.344 54.490 1.00 43.50 111 THR A CA 1
ATOM 917 C C . THR A 1 111 ? -33.078 -2.784 53.212 1.00 43.50 111 THR A C 1
ATOM 919 O O . THR A 1 111 ? -34.310 -2.789 53.159 1.00 43.50 111 THR A O 1
ATOM 922 N N . SER A 1 112 ? -32.332 -3.231 52.203 1.00 34.34 112 SER A N 1
ATOM 923 C CA . SER A 1 112 ? -32.826 -4.149 51.168 1.00 34.34 112 SER A CA 1
ATOM 924 C C . SER A 1 112 ? -31.672 -5.015 50.665 1.00 34.34 112 SER A C 1
ATOM 926 O O . SER A 1 112 ? -30.761 -4.527 50.011 1.00 34.34 112 SER A O 1
ATOM 928 N N . ASP A 1 113 ? -31.719 -6.277 51.075 1.00 34.09 113 ASP A N 1
ATOM 929 C CA . ASP A 1 113 ? -31.212 -7.485 50.418 1.00 34.09 113 ASP A CA 1
ATOM 930 C C . ASP A 1 113 ? -30.054 -7.353 49.385 1.00 34.09 113 ASP A C 1
ATOM 932 O O . ASP A 1 113 ? -30.278 -6.937 48.244 1.00 34.09 113 ASP A O 1
ATOM 936 N N . PRO A 1 114 ? -28.811 -7.750 49.734 1.00 44.25 114 PRO A N 1
ATOM 937 C CA . PRO A 1 114 ? -27.671 -7.757 48.814 1.00 44.25 114 PRO A CA 1
ATOM 938 C C . PRO A 1 114 ? -27.665 -8.948 47.835 1.00 44.25 114 PRO A C 1
ATOM 940 O O . PRO A 1 114 ? -26.732 -9.070 47.040 1.00 44.25 114 PRO A O 1
ATOM 943 N N . GLU A 1 115 ? -28.676 -9.824 47.852 1.00 42.12 115 GLU A N 1
ATOM 944 C CA . GLU A 1 115 ? -28.699 -11.057 47.055 1.00 42.12 115 GLU A CA 1
ATOM 945 C C . GLU A 1 115 ? -29.364 -10.921 45.669 1.00 42.12 115 GLU A C 1
ATOM 947 O O . GLU A 1 115 ? -29.808 -11.894 45.068 1.00 42.12 115 GLU A O 1
ATOM 952 N N . SER A 1 116 ? -29.369 -9.725 45.073 1.00 38.38 116 SER A N 1
ATOM 953 C CA . SER A 1 116 ? -29.511 -9.596 43.614 1.00 38.38 116 SER A CA 1
ATOM 954 C C . SER A 1 116 ? -28.124 -9.541 42.979 1.00 38.38 116 SER A C 1
ATOM 956 O O . SER A 1 116 ? -27.679 -8.526 42.438 1.00 38.38 116 SER A O 1
ATOM 958 N N . GLY A 1 117 ? -27.413 -10.666 43.068 1.00 38.00 117 GLY A N 1
ATOM 959 C CA . GLY A 1 117 ? -26.112 -10.923 42.445 1.00 38.00 117 GLY A CA 1
ATOM 960 C C . GLY A 1 117 ? -26.166 -10.989 40.913 1.00 38.00 117 GLY A C 1
ATOM 961 O O . GLY A 1 117 ? -25.573 -11.876 40.313 1.00 38.00 117 GLY A O 1
ATOM 962 N N . ASN A 1 118 ? -26.875 -10.061 40.264 1.00 41.56 118 ASN A N 1
ATOM 963 C CA . ASN A 1 118 ? -27.043 -10.000 38.810 1.00 41.56 118 ASN A CA 1
ATOM 964 C C . ASN A 1 118 ? -26.193 -8.895 38.147 1.00 41.56 118 ASN A C 1
ATOM 966 O O . ASN A 1 118 ? -26.374 -8.581 36.971 1.00 41.56 118 ASN A O 1
ATOM 970 N N . LEU A 1 119 ? -25.273 -8.264 38.888 1.00 40.16 119 LEU A N 1
ATOM 971 C CA . LEU A 1 119 ? -24.480 -7.124 38.400 1.00 40.16 119 LEU A CA 1
ATOM 972 C C . LEU A 1 119 ? -23.125 -7.495 37.773 1.00 40.16 119 LEU A C 1
ATOM 974 O O . LEU A 1 119 ? -22.495 -6.633 37.162 1.00 40.16 119 LEU A O 1
ATOM 978 N N . VAL A 1 120 ? -22.696 -8.760 37.852 1.00 41.62 120 VAL A N 1
ATOM 979 C CA . VAL A 1 120 ? -21.408 -9.238 37.295 1.00 41.62 120 VAL A CA 1
ATOM 980 C C . VAL A 1 120 ? -21.601 -10.426 36.338 1.00 41.62 120 VAL A C 1
ATOM 982 O O . VAL A 1 120 ? -20.786 -11.332 36.237 1.00 41.62 120 VAL A O 1
ATOM 985 N N . THR A 1 121 ? -22.677 -10.411 35.559 1.00 40.62 121 THR A N 1
ATOM 986 C CA . THR A 1 121 ? -22.779 -11.187 34.311 1.00 40.62 121 THR A CA 1
ATOM 987 C C . THR A 1 121 ? -23.035 -10.184 33.194 1.00 40.62 121 THR A C 1
ATOM 989 O O . THR A 1 121 ? -24.164 -9.852 32.858 1.00 40.62 121 THR A O 1
ATOM 992 N N . GLY A 1 122 ? -22.008 -9.557 32.627 1.00 44.19 122 GLY A N 1
ATOM 993 C CA . GLY A 1 122 ? -21.143 -10.244 31.664 1.00 44.19 122 GLY A CA 1
ATOM 994 C C . GLY A 1 122 ? -21.794 -10.384 30.279 1.00 44.19 122 GLY A C 1
ATOM 995 O O . GLY A 1 122 ? -21.113 -10.707 29.315 1.00 44.19 122 GLY A O 1
ATOM 996 N N . ARG A 1 123 ? -23.090 -10.075 30.138 1.00 45.97 123 ARG A N 1
ATOM 997 C CA . ARG A 1 123 ? -23.756 -9.940 28.842 1.00 45.97 123 ARG A CA 1
ATOM 998 C C . ARG A 1 123 ? -23.791 -8.464 28.477 1.00 45.97 123 ARG A C 1
ATOM 1000 O O . ARG A 1 123 ? -24.750 -7.745 28.755 1.00 45.97 123 ARG A O 1
ATOM 1007 N N . SER A 1 124 ? -22.703 -7.978 27.884 1.00 54.12 124 SER A N 1
ATOM 1008 C CA . SER A 1 124 ? -22.741 -6.755 27.080 1.00 54.12 124 SER A CA 1
ATOM 1009 C C . SER A 1 124 ? -23.952 -6.857 26.158 1.00 54.12 124 SER A C 1
ATOM 1011 O O . SER A 1 124 ? -23.918 -7.695 25.266 1.00 54.12 124 SER A O 1
ATOM 1013 N N . ARG A 1 125 ? -25.027 -6.094 26.425 1.00 60.19 125 ARG A N 1
ATOM 1014 C CA . ARG A 1 125 ? -26.345 -6.254 25.779 1.00 60.19 125 ARG A CA 1
ATOM 1015 C C . ARG A 1 125 ? -26.176 -6.527 24.284 1.00 60.19 125 ARG A C 1
ATOM 1017 O O . ARG A 1 125 ? -25.855 -5.609 23.526 1.00 60.19 125 ARG A O 1
ATOM 1024 N N . GLU A 1 126 ? -26.355 -7.786 23.893 1.00 67.94 126 GLU A N 1
ATOM 1025 C CA . GLU A 1 126 ? -26.236 -8.241 22.504 1.00 67.94 126 GLU A CA 1
ATOM 1026 C C . GLU A 1 126 ? -27.262 -7.496 21.639 1.00 67.94 126 GLU A C 1
ATOM 1028 O O . GLU A 1 126 ? -26.956 -7.061 20.533 1.00 67.94 126 GLU A O 1
ATOM 1033 N N . ASP A 1 127 ? -28.413 -7.185 22.233 1.00 70.56 127 ASP A N 1
ATOM 1034 C CA . ASP A 1 127 ? -29.531 -6.460 21.626 1.00 70.56 127 ASP A CA 1
ATOM 1035 C C . ASP A 1 127 ? -29.203 -5.016 21.214 1.00 70.56 127 ASP A C 1
ATOM 1037 O O . ASP A 1 127 ? -29.883 -4.440 20.368 1.00 70.56 127 ASP A O 1
ATOM 1041 N N . LYS A 1 128 ? -28.180 -4.394 21.823 1.00 78.00 128 LYS A N 1
ATOM 1042 C CA . LYS A 1 128 ? -27.758 -3.015 21.507 1.00 78.00 128 LYS A CA 1
ATOM 1043 C C . LYS A 1 128 ? -26.576 -2.964 20.539 1.00 78.00 128 LYS A C 1
ATOM 1045 O O . LYS A 1 128 ? -25.952 -1.908 20.403 1.00 78.00 128 LYS A O 1
ATOM 1050 N N . ARG A 1 129 ? -26.221 -4.082 19.901 1.00 81.88 129 ARG A N 1
ATOM 1051 C CA . ARG A 1 129 ? -25.132 -4.087 18.923 1.00 81.88 129 ARG A CA 1
ATOM 1052 C C . ARG A 1 129 ? -25.475 -3.216 17.708 1.00 81.88 129 ARG A C 1
ATOM 1054 O O . ARG A 1 129 ? -26.634 -3.184 17.284 1.00 81.88 129 ARG A O 1
ATOM 1061 N N . PRO A 1 130 ? -24.490 -2.498 17.137 1.00 87.56 130 PRO A N 1
ATOM 1062 C CA . PRO A 1 130 ? -24.701 -1.712 15.929 1.00 87.56 130 PRO A CA 1
ATOM 1063 C C . PRO A 1 130 ? -25.171 -2.597 14.770 1.00 87.56 130 PRO A C 1
ATOM 1065 O O . PRO A 1 130 ? -24.473 -3.515 14.336 1.00 87.56 130 PRO A O 1
ATOM 1068 N N . THR A 1 131 ? -26.353 -2.297 14.241 1.00 88.50 131 THR A N 1
ATOM 1069 C CA . THR A 1 131 ? -26.940 -2.994 13.090 1.00 88.50 131 THR A CA 1
ATOM 1070 C C . THR A 1 131 ? -27.006 -2.058 11.893 1.00 88.50 131 THR A C 1
ATOM 1072 O O . THR A 1 131 ? -27.207 -0.852 12.047 1.00 88.50 131 THR A O 1
ATOM 1075 N N . TYR A 1 132 ? -26.864 -2.609 10.690 1.00 85.56 132 TYR A N 1
ATOM 1076 C CA . TYR A 1 132 ? -27.107 -1.884 9.444 1.00 85.56 132 TYR A CA 1
ATOM 1077 C C . TYR A 1 132 ? -28.021 -2.706 8.527 1.00 85.56 132 TYR A C 1
ATOM 1079 O O . TYR A 1 132 ? -28.255 -3.891 8.767 1.00 85.56 132 TYR A O 1
ATOM 1087 N N . ARG A 1 133 ? -28.589 -2.065 7.499 1.00 83.62 133 ARG A N 1
ATOM 1088 C CA . ARG A 1 133 ? -29.417 -2.739 6.488 1.00 83.62 133 ARG A CA 1
ATOM 1089 C C . ARG A 1 133 ? -28.624 -2.961 5.208 1.00 83.62 133 ARG A C 1
ATOM 1091 O O . ARG A 1 133 ? -27.989 -2.029 4.721 1.00 83.62 133 ARG A O 1
ATOM 1098 N N . GLU A 1 134 ? -28.681 -4.174 4.665 1.00 77.81 134 GLU A N 1
ATOM 1099 C CA . GLU A 1 134 ? -27.864 -4.579 3.510 1.00 77.81 134 GLU A CA 1
ATOM 1100 C C . GLU A 1 134 ? -28.331 -4.030 2.156 1.00 77.81 134 GLU A C 1
ATOM 1102 O O . GLU A 1 134 ? -27.563 -4.058 1.195 1.00 77.81 134 GLU A O 1
ATOM 1107 N N . GLY A 1 135 ? -29.561 -3.526 2.044 1.00 71.81 135 GLY A N 1
ATOM 1108 C CA . GLY A 1 135 ? -30.068 -3.037 0.764 1.00 71.81 135 GLY A CA 1
ATOM 1109 C C . GLY A 1 135 ? -29.671 -1.595 0.428 1.00 71.81 135 GLY A C 1
ATOM 1110 O O . GLY A 1 135 ? -29.020 -0.890 1.211 1.00 71.81 135 GLY A O 1
ATOM 1111 N N . PRO A 1 136 ? -30.053 -1.136 -0.777 1.00 61.75 136 PRO A N 1
ATOM 1112 C CA . PRO A 1 136 ? -29.621 0.146 -1.318 1.00 61.75 136 PRO A CA 1
ATOM 1113 C C . PRO A 1 136 ? -30.025 1.308 -0.401 1.00 61.75 136 PRO A C 1
ATOM 1115 O O . PRO A 1 136 ? -31.138 1.352 0.128 1.00 61.75 136 PRO A O 1
ATOM 1118 N N . LEU A 1 137 ? -29.083 2.238 -0.191 1.00 67.25 137 LEU A N 1
ATOM 1119 C CA . LEU A 1 137 ? -29.211 3.405 0.699 1.00 67.25 137 LEU A CA 1
ATOM 1120 C C . LEU A 1 137 ? -29.546 3.079 2.171 1.00 67.25 137 LEU A C 1
ATOM 1122 O O . LEU A 1 137 ? -29.860 3.985 2.936 1.00 67.25 137 LEU A O 1
ATOM 1126 N N . GLY A 1 138 ? -29.468 1.812 2.596 1.00 64.75 138 GLY A N 1
ATOM 1127 C CA . GLY A 1 138 ? -29.813 1.396 3.960 1.00 64.75 138 GLY A CA 1
ATOM 1128 C C . GLY A 1 138 ? -31.310 1.480 4.281 1.00 64.75 138 GLY A C 1
ATOM 1129 O O . GLY A 1 138 ? -31.689 1.438 5.451 1.00 64.75 138 GLY A O 1
ATOM 1130 N N . LEU A 1 139 ? -32.168 1.605 3.264 1.00 71.12 139 LEU A N 1
ATOM 1131 C CA . LEU A 1 139 ? -33.612 1.806 3.431 1.00 71.12 139 LEU A CA 1
ATOM 1132 C C . LEU A 1 139 ? -34.397 0.489 3.324 1.00 71.12 139 LEU A C 1
ATOM 1134 O O . LEU A 1 139 ? -35.330 0.252 4.094 1.00 71.12 139 LEU A O 1
ATOM 1138 N N . ILE A 1 140 ? -33.972 -0.408 2.437 1.00 69.38 140 ILE A N 1
ATOM 1139 C CA . ILE A 1 140 ? -34.601 -1.709 2.183 1.00 69.38 140 ILE A CA 1
ATOM 1140 C C . ILE A 1 140 ? -33.643 -2.820 2.635 1.00 69.38 140 ILE A C 1
ATOM 1142 O O . ILE A 1 140 ? -32.434 -2.655 2.534 1.00 69.38 140 ILE A O 1
ATOM 1146 N N . GLY A 1 141 ? -34.160 -3.933 3.158 1.00 76.19 141 GLY A N 1
ATOM 1147 C CA . GLY A 1 141 ? -33.364 -5.119 3.503 1.00 76.19 141 GLY A CA 1
ATOM 1148 C C . GLY A 1 141 ? -33.359 -5.494 4.985 1.00 76.19 141 GLY A C 1
ATOM 1149 O O . GLY A 1 141 ? -33.826 -4.745 5.848 1.00 76.19 141 GLY A O 1
ATOM 1150 N N . GLU A 1 142 ? -32.835 -6.689 5.254 1.00 82.25 142 GLU A N 1
ATOM 1151 C CA . GLU A 1 142 ? -32.709 -7.263 6.593 1.00 82.25 142 GLU A CA 1
ATOM 1152 C C . GLU A 1 142 ? -31.738 -6.442 7.453 1.00 82.25 142 GLU A C 1
ATOM 1154 O O . GLU A 1 142 ? -30.739 -5.907 6.961 1.00 82.25 142 GLU A O 1
ATOM 1159 N N . LYS A 1 143 ? -32.054 -6.311 8.747 1.00 84.06 143 LYS A N 1
ATOM 1160 C CA . LYS A 1 143 ? -31.133 -5.729 9.726 1.00 84.06 143 LYS A CA 1
ATOM 1161 C C . LYS A 1 143 ? -30.122 -6.795 10.120 1.00 84.06 143 LYS A C 1
ATOM 1163 O O . LYS A 1 143 ? -30.489 -7.760 10.779 1.00 84.06 143 LYS A O 1
ATOM 1168 N N . VAL A 1 144 ? -28.860 -6.575 9.781 1.00 86.69 144 VAL A N 1
ATOM 1169 C CA . VAL A 1 144 ? -27.774 -7.503 10.100 1.00 86.69 144 VAL A CA 1
ATOM 1170 C C . VAL A 1 144 ? -26.844 -6.862 11.134 1.00 86.69 144 VAL A C 1
ATOM 1172 O O . VAL A 1 144 ? -26.603 -5.650 11.108 1.00 86.69 144 VAL A O 1
ATOM 1175 N N . ASP A 1 145 ? -26.344 -7.664 12.080 1.00 90.31 145 ASP A N 1
ATOM 1176 C CA . ASP A 1 145 ? -25.301 -7.245 13.027 1.00 90.31 145 ASP A CA 1
ATOM 1177 C C . ASP A 1 145 ? -24.010 -6.940 12.255 1.00 90.31 145 ASP A C 1
ATOM 1179 O O . ASP A 1 145 ? -23.423 -7.816 11.610 1.00 90.31 145 ASP A O 1
ATOM 1183 N N . THR A 1 146 ? -23.562 -5.685 12.338 1.00 90.62 146 THR A N 1
ATOM 1184 C CA . THR A 1 146 ? -22.391 -5.184 11.608 1.00 90.62 146 THR A CA 1
ATOM 1185 C C . THR A 1 146 ? -21.125 -5.962 11.969 1.00 90.62 146 THR A C 1
ATOM 1187 O O . THR A 1 146 ? -20.279 -6.200 11.105 1.00 90.62 146 THR A O 1
ATOM 1190 N N . ILE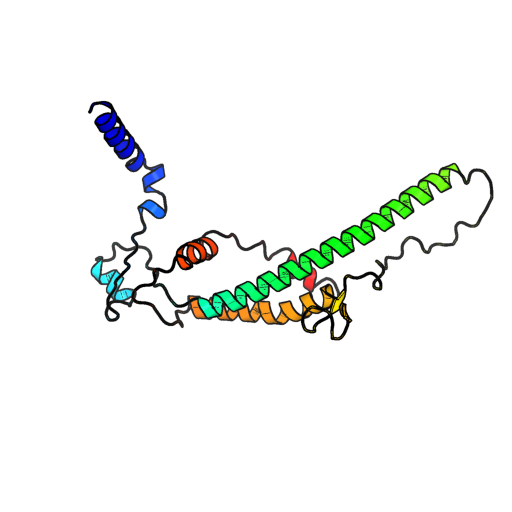 A 1 147 ? -20.992 -6.383 13.233 1.00 91.19 147 ILE A N 1
ATOM 1191 C CA . ILE A 1 147 ? -19.796 -7.063 13.743 1.00 91.19 147 ILE A CA 1
ATOM 1192 C C . ILE A 1 147 ? -19.739 -8.493 13.197 1.00 91.19 147 ILE A C 1
ATOM 1194 O O . ILE A 1 147 ? -18.728 -8.897 12.622 1.00 91.19 147 ILE A O 1
ATOM 1198 N N . GLN A 1 148 ? -20.832 -9.251 13.327 1.00 92.00 148 GLN A N 1
ATOM 1199 C CA . GLN A 1 148 ? -20.901 -10.635 12.837 1.00 92.00 148 GLN A CA 1
ATOM 1200 C C . GLN A 1 148 ? -20.767 -10.703 11.315 1.00 92.00 148 GLN A C 1
ATOM 1202 O O . GLN A 1 148 ? -20.012 -11.524 10.787 1.00 92.00 148 GLN A O 1
ATOM 1207 N N . TRP A 1 149 ? -21.433 -9.787 10.610 1.00 92.44 149 TRP A N 1
ATOM 1208 C CA . TRP A 1 149 ? -21.287 -9.644 9.168 1.00 92.44 149 TRP A CA 1
ATOM 1209 C C . TRP A 1 149 ? -19.837 -9.352 8.767 1.00 92.44 149 TRP A C 1
ATOM 1211 O O . TRP A 1 149 ? -19.284 -10.042 7.908 1.00 92.44 149 TRP A O 1
ATOM 1221 N N . GLY A 1 150 ? -19.196 -8.378 9.424 1.00 92.94 150 GLY A N 1
ATOM 1222 C CA . GLY A 1 150 ? -17.816 -7.994 9.137 1.00 92.94 150 GLY A CA 1
ATOM 1223 C C . GLY A 1 150 ? -16.841 -9.154 9.343 1.00 92.94 150 GLY A C 1
ATOM 1224 O O . GLY A 1 150 ? -16.024 -9.427 8.465 1.00 92.94 150 GLY A O 1
ATOM 1225 N N . ARG A 1 151 ? -16.980 -9.912 10.441 1.00 94.06 151 ARG A N 1
ATOM 1226 C CA . ARG A 1 151 ? -16.161 -11.107 10.720 1.00 94.06 151 ARG A CA 1
ATOM 1227 C C . ARG A 1 151 ? -16.332 -12.181 9.647 1.00 94.06 151 ARG A C 1
ATOM 1229 O O . ARG A 1 151 ? -15.342 -12.677 9.108 1.00 94.06 151 ARG A O 1
ATOM 1236 N N . LYS A 1 152 ? -17.579 -12.501 9.284 1.00 94.62 152 LYS A N 1
ATOM 1237 C CA . LYS A 1 152 ? -17.889 -13.482 8.232 1.00 94.62 152 LYS A CA 1
ATOM 1238 C C . LYS A 1 152 ? -17.319 -13.053 6.879 1.00 94.62 152 LYS A C 1
ATOM 1240 O O . LYS A 1 152 ? -16.724 -13.870 6.180 1.00 94.62 152 LYS A O 1
ATOM 1245 N N . LYS A 1 153 ? -17.470 -11.777 6.514 1.00 93.75 153 LYS A N 1
ATOM 1246 C CA . LYS A 1 153 ? -16.989 -11.242 5.235 1.00 93.75 153 LYS A CA 1
ATOM 1247 C C . LYS A 1 153 ? -15.459 -11.213 5.167 1.00 93.75 153 LYS A C 1
ATOM 1249 O O . LYS A 1 153 ? -14.893 -11.599 4.146 1.00 93.75 153 LYS A O 1
ATOM 1254 N N . LEU A 1 154 ? -14.782 -10.834 6.254 1.00 94.69 154 LEU A N 1
ATOM 1255 C CA . LEU A 1 154 ? -13.316 -10.834 6.329 1.00 94.69 154 LEU A CA 1
ATOM 1256 C C . LEU A 1 154 ? -12.716 -12.235 6.214 1.00 94.69 154 LEU A C 1
ATOM 1258 O O . LEU A 1 154 ? -11.671 -12.383 5.586 1.00 94.69 154 LEU A O 1
ATOM 1262 N N . LYS A 1 155 ? -13.392 -13.264 6.738 1.00 95.56 155 LYS A N 1
ATOM 1263 C CA . LYS A 1 155 ? -12.942 -14.658 6.604 1.00 95.56 155 LYS A CA 1
ATOM 1264 C C . LYS A 1 155 ? -12.749 -15.081 5.139 1.00 95.56 155 LYS A C 1
ATOM 1266 O O . LYS A 1 155 ? -11.856 -15.873 4.865 1.00 95.56 155 LYS A O 1
ATOM 1271 N N . GLY A 1 156 ? -13.547 -14.539 4.213 1.00 93.56 156 GLY A N 1
ATOM 1272 C CA . GLY A 1 156 ? -13.379 -14.749 2.768 1.00 93.56 156 GLY A CA 1
ATOM 1273 C C . GLY A 1 156 ? -12.413 -13.760 2.104 1.00 93.56 156 GLY A C 1
ATOM 1274 O O . GLY A 1 156 ? -11.546 -14.170 1.341 1.00 93.56 156 GLY A O 1
ATOM 1275 N N . LEU A 1 157 ? -12.512 -12.466 2.426 1.00 94.12 157 LEU A N 1
ATOM 1276 C CA . LEU A 1 157 ? -11.713 -11.424 1.760 1.00 94.12 157 LEU A CA 1
ATOM 1277 C C . LEU A 1 157 ? -10.217 -11.474 2.099 1.00 94.12 157 LEU A C 1
ATOM 1279 O O . LEU A 1 157 ? -9.389 -11.069 1.289 1.00 94.12 157 LEU A O 1
ATOM 1283 N N . ILE A 1 158 ? -9.848 -11.928 3.300 1.00 93.31 158 ILE A N 1
ATOM 1284 C CA . ILE A 1 158 ? -8.440 -12.027 3.709 1.00 93.31 158 ILE A CA 1
ATOM 1285 C C . ILE A 1 158 ? -7.662 -13.014 2.824 1.00 93.31 158 ILE A C 1
ATOM 1287 O O . ILE A 1 158 ? -6.656 -12.587 2.253 1.00 93.31 158 ILE A O 1
ATOM 1291 N N . PRO A 1 159 ? -8.083 -14.288 2.674 1.00 96.12 159 PRO A N 1
ATOM 1292 C CA . PRO A 1 159 ? -7.370 -15.221 1.806 1.00 96.12 159 PRO A CA 1
ATOM 1293 C C . PRO A 1 159 ? -7.446 -14.809 0.334 1.00 96.12 159 PRO A C 1
ATOM 1295 O O . PRO A 1 159 ? -6.461 -14.959 -0.379 1.00 96.12 159 PRO A O 1
ATOM 1298 N N . GLU A 1 160 ? -8.557 -14.224 -0.122 1.00 94.06 160 GLU A N 1
ATOM 1299 C CA . GLU A 1 160 ? -8.669 -13.695 -1.488 1.00 94.06 160 GLU A CA 1
ATOM 1300 C C . GLU A 1 160 ? -7.626 -12.601 -1.762 1.00 94.06 160 GLU A C 1
ATOM 1302 O O . GLU A 1 160 ? -6.880 -12.680 -2.737 1.00 94.06 160 GLU A O 1
ATOM 1307 N N . ALA A 1 161 ? -7.505 -11.620 -0.862 1.00 92.56 161 ALA A N 1
ATOM 1308 C CA . ALA A 1 161 ? -6.507 -10.563 -0.976 1.00 92.56 161 ALA A CA 1
ATOM 1309 C C . ALA A 1 161 ? -5.074 -11.113 -0.909 1.00 92.56 161 ALA A C 1
ATOM 1311 O O . ALA A 1 161 ? -4.210 -10.644 -1.645 1.00 92.56 161 ALA A O 1
ATOM 1312 N N . GLN A 1 162 ? -4.813 -12.107 -0.054 1.00 93.88 162 GLN A N 1
ATOM 1313 C CA . GLN A 1 162 ? -3.501 -12.759 0.031 1.00 93.88 162 GLN A CA 1
ATOM 1314 C C . GLN A 1 162 ? -3.156 -13.507 -1.256 1.00 93.88 162 GLN A C 1
ATOM 1316 O O . GLN A 1 162 ? -2.051 -13.356 -1.769 1.00 93.88 162 GLN A O 1
ATOM 1321 N N . ASN A 1 163 ? -4.101 -14.261 -1.814 1.00 93.12 163 ASN A N 1
ATOM 1322 C CA . ASN A 1 163 ? -3.909 -14.965 -3.077 1.00 93.12 163 ASN A CA 1
ATOM 1323 C C . ASN A 1 163 ? -3.661 -13.979 -4.222 1.00 93.12 163 ASN A C 1
ATOM 1325 O O . ASN A 1 163 ? -2.710 -14.151 -4.975 1.00 93.12 163 ASN A O 1
ATOM 1329 N N . ALA A 1 164 ? -4.438 -12.895 -4.302 1.00 90.75 164 ALA A N 1
ATOM 1330 C CA . ALA A 1 164 ? -4.227 -11.847 -5.297 1.00 90.75 164 ALA A CA 1
ATOM 1331 C C . ALA A 1 164 ? -2.837 -11.190 -5.166 1.00 90.75 164 ALA A C 1
ATOM 1333 O O . ALA A 1 164 ? -2.171 -10.937 -6.168 1.00 90.75 164 ALA A O 1
ATOM 1334 N N . GLN A 1 165 ? -2.363 -10.954 -3.936 1.00 90.19 165 GLN A N 1
ATOM 1335 C CA . GLN A 1 165 ? -1.011 -10.444 -3.681 1.00 90.19 165 GLN A CA 1
ATOM 1336 C C . GLN A 1 165 ? 0.075 -11.447 -4.083 1.00 90.19 165 GLN A C 1
ATOM 1338 O O . GLN A 1 165 ? 1.072 -11.051 -4.682 1.00 90.19 165 GLN A O 1
ATOM 1343 N N . ASN A 1 166 ? -0.113 -12.732 -3.783 1.00 92.25 166 ASN A N 1
ATOM 1344 C CA . ASN A 1 166 ? 0.834 -13.785 -4.140 1.00 92.25 166 ASN A CA 1
ATOM 1345 C C . ASN A 1 166 ? 0.928 -13.965 -5.659 1.00 92.25 166 ASN A C 1
ATOM 1347 O O . ASN A 1 166 ? 2.035 -14.053 -6.181 1.00 92.25 166 ASN A O 1
ATOM 1351 N N . ASN A 1 167 ? -0.202 -13.937 -6.369 1.00 90.56 167 ASN A N 1
ATOM 1352 C CA . ASN A 1 167 ? -0.234 -13.988 -7.833 1.00 90.56 167 ASN A CA 1
ATOM 1353 C C . ASN A 1 167 ? 0.505 -12.788 -8.440 1.00 90.56 167 ASN A C 1
ATOM 1355 O O . ASN A 1 167 ? 1.308 -12.944 -9.359 1.00 90.56 167 ASN A O 1
ATOM 1359 N N . TRP A 1 168 ? 0.316 -11.595 -7.862 1.00 88.75 168 TRP A N 1
ATOM 1360 C CA . TRP A 1 168 ? 1.061 -10.410 -8.279 1.00 88.75 168 TRP A CA 1
ATOM 1361 C C . TRP A 1 168 ? 2.568 -10.561 -8.032 1.00 88.75 168 TRP A C 1
ATOM 1363 O O . TRP A 1 168 ? 3.370 -10.258 -8.907 1.00 88.75 168 TRP A O 1
ATOM 1373 N N . LEU A 1 169 ? 2.980 -11.079 -6.873 1.00 86.19 169 LEU A N 1
ATOM 1374 C CA . LEU A 1 169 ? 4.396 -11.333 -6.578 1.00 86.19 169 LEU A CA 1
ATOM 1375 C C . LEU A 1 169 ? 5.011 -12.405 -7.487 1.00 86.19 169 LEU A C 1
ATOM 1377 O O . LEU A 1 169 ? 6.193 -12.312 -7.807 1.00 86.19 169 LEU A O 1
ATOM 1381 N N . ALA A 1 170 ? 4.220 -13.389 -7.919 1.00 88.31 170 ALA A N 1
ATOM 1382 C CA . ALA A 1 170 ? 4.638 -14.422 -8.863 1.00 88.31 170 ALA A CA 1
ATOM 1383 C C . ALA A 1 170 ? 4.833 -13.894 -10.298 1.00 88.31 170 ALA A C 1
ATOM 1385 O O . ALA A 1 170 ? 5.355 -14.617 -11.142 1.00 88.31 170 ALA A O 1
ATOM 1386 N N . GLY A 1 171 ? 4.451 -12.642 -10.581 1.00 83.38 171 GLY A N 1
ATOM 1387 C CA . GLY A 1 171 ? 4.583 -12.046 -11.911 1.00 83.38 171 GLY A CA 1
ATOM 1388 C C . GLY A 1 171 ? 3.409 -12.329 -12.850 1.00 83.38 171 GLY A C 1
ATOM 1389 O O . GLY A 1 171 ? 3.508 -12.002 -14.032 1.00 83.38 171 GLY A O 1
ATOM 1390 N N . ASP A 1 172 ? 2.314 -12.908 -12.346 1.00 81.12 172 ASP A N 1
ATOM 1391 C CA . ASP A 1 172 ? 1.116 -13.239 -13.128 1.00 81.12 172 ASP A CA 1
ATOM 1392 C C . ASP A 1 172 ? 0.198 -12.014 -13.262 1.00 81.12 172 ASP A C 1
ATOM 1394 O O . ASP A 1 172 ? -0.849 -11.890 -12.624 1.00 81.12 172 ASP A O 1
ATOM 1398 N N . TYR A 1 173 ? 0.666 -11.024 -14.022 1.00 84.12 173 TYR A N 1
ATOM 1399 C CA . TYR A 1 173 ? -0.071 -9.797 -14.305 1.00 84.12 173 TYR A CA 1
ATOM 1400 C C . TYR A 1 173 ? 0.287 -9.229 -15.677 1.00 84.12 173 TYR A C 1
ATOM 1402 O O . TYR A 1 173 ? 1.385 -9.422 -16.203 1.00 84.12 173 TYR A O 1
ATOM 1410 N N . GLU A 1 174 ? -0.637 -8.456 -16.248 1.00 83.56 174 GLU A N 1
ATOM 1411 C CA . GLU A 1 174 ? -0.373 -7.729 -17.484 1.00 83.56 174 GLU A CA 1
ATOM 1412 C C . GLU A 1 174 ? 0.659 -6.624 -17.217 1.00 83.56 174 GLU A C 1
ATOM 1414 O O . GLU A 1 174 ? 0.403 -5.655 -16.494 1.00 83.56 174 GLU A O 1
ATOM 1419 N N . LYS A 1 175 ? 1.859 -6.797 -17.776 1.00 83.31 175 LYS A N 1
ATOM 1420 C CA . LYS A 1 175 ? 2.955 -5.831 -17.676 1.00 83.31 175 LYS A CA 1
ATOM 1421 C C . LYS A 1 175 ? 2.680 -4.638 -18.595 1.00 83.31 175 LYS A C 1
ATOM 1423 O O . LYS A 1 175 ? 2.325 -4.803 -19.762 1.00 83.31 175 LYS A O 1
ATOM 1428 N N . HIS A 1 176 ? 2.916 -3.427 -18.105 1.00 75.38 176 HIS A N 1
ATOM 1429 C CA . HIS A 1 176 ? 2.779 -2.210 -18.899 1.00 75.38 176 HIS A CA 1
ATOM 1430 C C . HIS A 1 176 ? 4.139 -1.704 -19.386 1.00 75.38 176 HIS A C 1
ATOM 1432 O O . HIS A 1 176 ? 5.109 -1.652 -18.637 1.00 75.38 176 HIS A O 1
ATOM 1438 N N . THR A 1 177 ? 4.190 -1.245 -20.637 1.00 65.56 177 THR A N 1
ATOM 1439 C CA . THR A 1 177 ? 5.362 -0.575 -21.239 1.00 65.56 177 THR A CA 1
ATOM 1440 C C . THR A 1 177 ? 5.646 0.802 -20.646 1.00 65.56 177 THR A C 1
ATOM 1442 O O . THR A 1 177 ? 6.744 1.341 -20.782 1.00 65.56 177 THR A O 1
ATOM 1445 N N . ALA A 1 178 ? 4.611 1.397 -20.055 1.00 55.19 178 ALA A N 1
ATOM 1446 C CA . ALA A 1 178 ? 4.545 2.779 -19.621 1.00 55.19 178 ALA A CA 1
ATOM 1447 C C . ALA A 1 178 ? 3.212 3.001 -18.896 1.00 55.19 178 ALA A C 1
ATOM 1449 O O . ALA A 1 178 ? 2.165 2.827 -19.518 1.00 55.19 178 ALA A O 1
ATOM 1450 N N . PHE A 1 179 ? 3.194 3.429 -17.632 1.00 40.31 179 PHE A N 1
ATOM 1451 C CA . PHE A 1 179 ? 1.955 3.943 -17.040 1.00 40.31 179 PHE A CA 1
ATOM 1452 C C . PHE A 1 179 ? 2.236 5.161 -16.163 1.00 40.31 179 PHE A C 1
ATOM 1454 O O . PHE A 1 179 ? 2.628 5.050 -15.004 1.00 40.31 179 PHE A O 1
ATOM 1461 N N . SER A 1 180 ? 2.008 6.344 -16.734 1.00 35.59 180 SER A N 1
ATOM 1462 C CA . SER A 1 180 ? 1.730 7.549 -15.963 1.00 35.59 180 SER A CA 1
ATOM 1463 C C . SER A 1 180 ? 0.220 7.744 -15.939 1.00 35.59 180 SER A C 1
ATOM 1465 O O . SER A 1 180 ? -0.381 8.269 -16.871 1.00 35.59 180 SER A O 1
ATOM 1467 N N . SER A 1 181 ? -0.397 7.322 -14.844 1.00 28.20 181 SER A N 1
ATOM 1468 C CA . SER A 1 181 ? -1.498 8.083 -14.277 1.00 28.20 181 SER A CA 1
ATOM 1469 C C . SER A 1 181 ? -1.094 8.402 -12.845 1.00 28.20 181 SER A C 1
ATOM 1471 O O . SER A 1 181 ? -0.509 7.562 -12.153 1.00 28.20 181 SER A O 1
ATOM 1473 N N . ASN A 1 182 ? -1.386 9.619 -12.391 1.00 37.56 182 ASN A N 1
ATOM 1474 C CA . ASN A 1 182 ? -1.079 10.112 -11.043 1.00 37.56 182 ASN A CA 1
ATOM 1475 C C . ASN A 1 182 ? -1.599 9.204 -9.897 1.00 37.56 182 ASN A C 1
ATOM 1477 O O . ASN A 1 182 ? -1.288 9.438 -8.731 1.00 37.56 182 ASN A O 1
ATOM 1481 N N . SER A 1 183 ? -2.351 8.144 -10.215 1.00 39.75 183 SER A N 1
ATOM 1482 C CA . SER A 1 183 ? -2.750 7.072 -9.307 1.00 39.75 183 SER A CA 1
ATOM 1483 C C . SER A 1 183 ? -1.580 6.181 -8.855 1.00 39.75 183 SER A C 1
ATOM 1485 O O . SER A 1 183 ? -1.497 5.867 -7.670 1.00 39.75 183 SER A O 1
ATOM 1487 N N . LEU A 1 184 ? -0.643 5.794 -9.738 1.00 43.97 184 LEU A N 1
ATOM 1488 C CA . LEU A 1 184 ? 0.372 4.773 -9.406 1.00 43.97 184 LEU A CA 1
ATOM 1489 C C . LEU A 1 184 ? 1.497 5.270 -8.494 1.00 43.97 184 LEU A C 1
ATOM 1491 O O . LEU A 1 184 ? 2.019 4.488 -7.706 1.00 43.97 184 LEU A O 1
ATOM 1495 N N . LEU A 1 185 ? 1.850 6.559 -8.529 1.00 44.06 185 LEU A N 1
ATOM 1496 C CA . LEU A 1 185 ? 2.806 7.131 -7.568 1.00 44.06 185 LEU A CA 1
ATOM 1497 C C . LEU A 1 185 ? 2.272 7.042 -6.131 1.00 44.06 185 LEU A C 1
ATOM 1499 O O . LEU A 1 185 ? 3.029 6.771 -5.198 1.00 44.06 185 LEU A O 1
ATOM 1503 N N . ASN A 1 186 ? 0.956 7.195 -5.962 1.00 44.06 186 ASN A N 1
ATOM 1504 C CA . ASN A 1 186 ? 0.294 6.978 -4.682 1.00 44.06 186 ASN A CA 1
ATOM 1505 C C . ASN A 1 186 ? 0.186 5.482 -4.346 1.00 44.06 186 ASN A C 1
ATOM 1507 O O . ASN A 1 186 ? 0.436 5.126 -3.197 1.00 44.06 186 ASN A O 1
ATOM 1511 N N . THR A 1 187 ? -0.093 4.602 -5.316 1.00 48.03 187 THR A N 1
ATOM 1512 C CA . THR A 1 187 ? -0.156 3.142 -5.106 1.00 48.03 187 THR A CA 1
ATOM 1513 C C . THR A 1 187 ? 1.206 2.543 -4.745 1.00 48.03 187 THR A C 1
ATOM 1515 O O . THR A 1 187 ? 1.311 1.852 -3.737 1.00 48.03 187 THR A O 1
ATOM 1518 N N . MET A 1 188 ? 2.282 2.872 -5.467 1.00 47.00 188 MET A N 1
ATOM 1519 C CA . MET A 1 188 ? 3.640 2.418 -5.142 1.00 47.00 188 MET A CA 1
ATOM 1520 C C . MET A 1 188 ? 4.113 2.955 -3.792 1.00 47.00 188 MET A C 1
ATOM 1522 O O . MET A 1 188 ? 4.713 2.217 -3.017 1.00 47.00 188 MET A O 1
ATOM 1526 N N . ARG A 1 189 ? 3.782 4.205 -3.441 1.00 46.31 189 ARG A N 1
ATOM 1527 C CA . ARG A 1 189 ? 4.058 4.735 -2.098 1.00 46.31 189 ARG A CA 1
ATOM 1528 C C . ARG A 1 189 ? 3.237 4.017 -1.019 1.00 46.31 189 ARG A C 1
ATOM 1530 O O . ARG A 1 189 ? 3.747 3.794 0.074 1.00 46.31 189 ARG A O 1
ATOM 1537 N N . ARG A 1 190 ? 1.994 3.623 -1.308 1.00 43.81 190 ARG A N 1
ATOM 1538 C CA . ARG A 1 190 ? 1.113 2.897 -0.379 1.00 43.81 190 ARG A CA 1
ATOM 1539 C C . ARG A 1 190 ? 1.540 1.439 -0.188 1.00 43.81 190 ARG A C 1
ATOM 1541 O O . ARG A 1 190 ? 1.482 0.959 0.934 1.00 43.81 190 ARG A O 1
ATOM 1548 N N . LEU A 1 191 ? 2.007 0.771 -1.240 1.00 47.31 191 LEU A N 1
ATOM 1549 C CA . LEU A 1 191 ? 2.487 -0.613 -1.192 1.00 47.31 191 LEU A CA 1
ATOM 1550 C C . LEU A 1 191 ? 3.901 -0.722 -0.600 1.00 47.31 191 LEU A C 1
ATOM 1552 O O . LEU A 1 191 ? 4.169 -1.652 0.151 1.00 47.31 191 LEU A O 1
ATOM 1556 N N . LEU A 1 192 ? 4.795 0.232 -0.888 1.00 50.72 192 LEU A N 1
ATOM 1557 C CA . LEU A 1 192 ? 6.187 0.194 -0.414 1.00 50.72 192 LEU A CA 1
ATOM 1558 C C . LEU A 1 192 ? 6.402 0.841 0.965 1.00 50.72 192 LEU A C 1
ATOM 1560 O O . LEU A 1 192 ? 7.407 0.545 1.608 1.00 50.72 192 LEU A O 1
ATOM 1564 N N . PHE A 1 193 ? 5.512 1.735 1.422 1.00 42.53 193 PHE A N 1
ATOM 1565 C CA . PHE A 1 193 ? 5.731 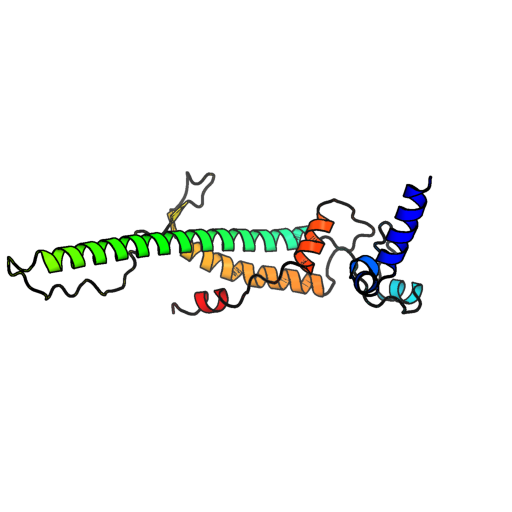2.523 2.650 1.00 42.53 193 PHE A CA 1
ATOM 1566 C C . PHE A 1 193 ? 4.579 2.529 3.655 1.00 42.53 193 PHE A C 1
ATOM 1568 O O . PHE A 1 193 ? 4.719 3.161 4.704 1.00 42.53 193 PHE A O 1
ATOM 1575 N N . LYS A 1 194 ? 3.454 1.852 3.400 1.00 33.84 194 LYS A N 1
ATOM 1576 C CA . LYS A 1 194 ? 2.485 1.623 4.475 1.00 33.84 194 LYS A CA 1
ATOM 1577 C C . LYS A 1 194 ? 2.965 0.376 5.221 1.00 33.84 194 LYS A C 1
ATOM 1579 O O . LYS A 1 194 ? 2.928 -0.700 4.624 1.00 33.84 194 LYS A O 1
ATOM 1584 N N . PRO A 1 195 ? 3.461 0.483 6.473 1.00 34.69 195 PRO A N 1
ATOM 1585 C CA . PRO A 1 195 ? 3.675 -0.719 7.263 1.00 34.69 195 PRO A CA 1
ATOM 1586 C C . PRO A 1 195 ? 2.353 -1.491 7.255 1.00 34.69 195 PRO A C 1
ATOM 1588 O O . PRO A 1 195 ? 1.295 -0.841 7.278 1.00 34.69 195 PRO A O 1
ATOM 1591 N N . PRO A 1 196 ? 2.383 -2.834 7.174 1.00 38.53 196 PRO A N 1
ATOM 1592 C CA . PRO A 1 196 ? 1.169 -3.602 7.367 1.00 38.53 196 PRO A CA 1
ATOM 1593 C C . PRO A 1 196 ? 0.570 -3.075 8.663 1.00 38.53 196 PRO A C 1
ATOM 1595 O O . PRO A 1 196 ? 1.247 -3.066 9.693 1.00 38.53 196 PRO A O 1
ATOM 1598 N N . HIS A 1 197 ? -0.651 -2.539 8.591 1.00 42.31 197 HIS A N 1
ATOM 1599 C CA . HIS A 1 197 ? -1.480 -2.386 9.777 1.00 42.31 197 HIS A CA 1
ATOM 1600 C C . HIS A 1 197 ? -1.301 -3.688 10.513 1.00 42.31 197 HIS A C 1
ATOM 1602 O O . HIS A 1 197 ? -1.553 -4.732 9.911 1.00 42.31 197 HIS A O 1
ATOM 1608 N N . THR A 1 198 ? -0.694 -3.605 11.693 1.00 41.62 198 THR A N 1
ATOM 1609 C CA . THR A 1 198 ? -0.275 -4.733 12.502 1.00 41.62 198 THR A CA 1
ATOM 1610 C C . THR A 1 198 ? -1.365 -5.782 12.358 1.00 41.62 198 THR A C 1
ATOM 1612 O O . THR A 1 198 ? -2.489 -5.544 12.775 1.00 41.62 198 THR A O 1
ATOM 1615 N N . THR A 1 199 ? -1.103 -6.869 11.634 1.00 45.16 199 THR A N 1
ATOM 1616 C CA . THR A 1 199 ? -2.077 -7.951 11.419 1.00 45.16 199 THR A CA 1
ATOM 1617 C C . THR A 1 199 ? -2.174 -8.830 12.668 1.00 45.16 199 THR A C 1
ATOM 1619 O O . THR A 1 199 ? -3.043 -9.693 12.764 1.00 45.16 199 THR A O 1
ATOM 1622 N N . ALA A 1 200 ? -1.314 -8.570 13.659 1.00 39.59 200 ALA A N 1
ATOM 1623 C CA . ALA A 1 200 ? -1.227 -9.291 14.918 1.00 39.59 200 ALA A CA 1
ATOM 1624 C C . ALA A 1 200 ? -2.419 -9.120 15.891 1.00 39.59 200 ALA A C 1
ATOM 1626 O O . ALA A 1 200 ? -2.734 -10.108 16.543 1.00 39.59 200 ALA A O 1
ATOM 1627 N N . PRO A 1 201 ? -3.136 -7.979 16.016 1.00 44.84 201 PRO A N 1
ATOM 1628 C CA . PRO A 1 201 ? -4.259 -7.898 16.941 1.00 44.84 201 PRO A CA 1
ATOM 1629 C C . PRO A 1 201 ? -5.534 -8.557 16.386 1.00 44.84 201 PRO A C 1
ATOM 1631 O O . PRO A 1 201 ? -6.358 -9.010 17.171 1.00 44.84 201 PRO A O 1
ATOM 1634 N N . PHE A 1 202 ? -5.705 -8.678 15.060 1.00 42.12 202 PHE A N 1
ATOM 1635 C CA . PHE A 1 202 ? -6.956 -9.200 14.485 1.00 42.12 202 PHE A CA 1
ATOM 1636 C C . PHE A 1 202 ? -7.023 -10.723 14.379 1.00 42.12 202 PHE A C 1
ATOM 1638 O O . PHE A 1 202 ? -8.109 -11.280 14.527 1.00 42.12 202 PHE A O 1
ATOM 1645 N N . LYS A 1 203 ? -5.890 -11.413 14.177 1.00 42.44 203 LYS A N 1
ATOM 1646 C CA . LYS A 1 203 ? -5.880 -12.885 14.188 1.00 42.44 203 LYS A CA 1
ATOM 1647 C C . LYS A 1 203 ? -6.304 -13.427 15.563 1.00 42.44 203 LYS A C 1
ATOM 1649 O O . LYS A 1 203 ? -7.112 -14.340 15.628 1.00 42.44 203 LYS A O 1
ATOM 1654 N N . CYS A 1 204 ? -5.882 -12.773 16.647 1.00 41.31 204 CYS A N 1
ATOM 1655 C CA . CYS A 1 204 ? -6.291 -13.130 18.009 1.00 41.31 204 CYS A CA 1
ATOM 1656 C C . CYS A 1 204 ? -7.766 -12.809 18.326 1.00 41.31 204 CYS A C 1
ATOM 1658 O O . CYS A 1 204 ? -8.348 -13.446 19.197 1.00 41.31 204 CYS A O 1
ATOM 1660 N N . LEU A 1 205 ? -8.387 -11.842 17.638 1.00 42.84 205 LEU A N 1
ATOM 1661 C CA . LEU A 1 205 ? -9.796 -11.482 17.860 1.00 42.84 205 LEU A CA 1
ATOM 1662 C C . LEU A 1 205 ? -10.784 -12.429 17.167 1.00 42.84 205 LEU A C 1
ATOM 1664 O O . LEU A 1 205 ? -11.927 -12.537 17.608 1.00 42.84 205 LEU A O 1
ATOM 1668 N N . LEU A 1 206 ? -10.365 -13.113 16.099 1.00 48.19 206 LEU A N 1
ATOM 1669 C CA . LEU A 1 206 ? -11.213 -14.074 15.386 1.00 48.19 206 LEU A CA 1
ATOM 1670 C C . LEU A 1 206 ? -11.252 -15.455 16.061 1.00 48.19 206 LEU A C 1
ATOM 1672 O O . LEU A 1 206 ? -12.266 -16.136 15.937 1.00 48.19 206 LEU A O 1
ATOM 1676 N N . ASP A 1 207 ? -10.214 -15.819 16.819 1.00 42.44 207 ASP A N 1
ATOM 1677 C CA . ASP A 1 207 ? -10.090 -17.143 17.449 1.00 42.44 207 ASP A CA 1
ATOM 1678 C C . ASP A 1 207 ? -10.548 -17.177 18.930 1.00 42.44 207 ASP A C 1
ATOM 1680 O O . ASP A 1 207 ? -10.617 -18.244 19.526 1.00 42.44 207 ASP A O 1
ATOM 1684 N N . SER A 1 208 ? -10.903 -16.033 19.537 1.00 42.69 208 SER A N 1
ATOM 1685 C CA . SER A 1 208 ? -11.229 -15.912 20.980 1.00 42.69 208 SER A CA 1
ATOM 1686 C C . SER A 1 208 ? -12.735 -16.010 21.316 1.00 42.69 208 SER A C 1
ATOM 1688 O O . SER A 1 208 ? -13.204 -15.518 22.342 1.00 42.69 208 SER A O 1
ATOM 1690 N N . SER A 1 209 ? -13.561 -16.579 20.437 1.00 46.59 209 SER A N 1
ATOM 1691 C CA . SER A 1 209 ? -14.999 -16.784 20.712 1.00 46.59 209 SER A CA 1
ATOM 1692 C C . SER A 1 209 ? -15.531 -18.059 20.059 1.00 46.59 209 SER A C 1
ATOM 1694 O O . SER A 1 209 ? -16.523 -18.019 19.328 1.00 46.59 209 SER A O 1
ATOM 1696 N N . ALA A 1 210 ? -14.842 -19.169 20.318 1.00 37.62 210 ALA A N 1
ATOM 1697 C CA . ALA A 1 210 ? -15.361 -20.524 20.172 1.00 37.62 210 ALA A CA 1
ATOM 1698 C C . ALA A 1 210 ? -15.393 -21.189 21.552 1.00 37.62 210 ALA A C 1
ATOM 1700 O O . ALA A 1 210 ? -14.445 -20.935 22.330 1.00 37.62 210 ALA A O 1
#

Organism: NCBI:txid1567541

Sequence (210 aa):
MREFFFYVNLRQAFLLTPQYAKRISSRTVLFTSVPKECLDEDHIRSLFNGSAKKIWIAGDTKQLDRTIQERDNVVMKLEKAEIEWIRLCNKERIKYETKTGNEAERATTSTSDPESGNLVTGRSREDKRPTYREGPLGLIGEKVDTIQWGRKKLKGLIPEAQNAQNNWLAGDYEKHTAFSSNSLLNTMRRLLFKPPHTTAPFKCLLDSSA

Foldseek 3Di:
DVVVVVVVVVVVVVCPPVVNCPDPVNVDDDDFAADPVCQDPVSVCVVVVNPDPDDDFDFDCVVLVVLVVVLVVLVVLLVVQVVVLVVVLVVVVVVVVVVVVVVVVVVVDDDDDPPPPVPPDDCSPPVPGDWFAPDDPRPDHDTDRSNVVSLVVNVPSVVVSVVSVVCVVVVVGGTDSHDDDPVVVVVCCCVVPDDPPPCVVVVVVSPPPD

Radius of gyration: 28.89 Å; chains: 1; bounding box: 62×57×82 Å

Secondary structure (DSSP, 8-state):
-HHHHHHHHHHHHHHHSHHHHTSSTTT----S---GGG-SHHHHHHHTTT--------B--HHHHHHHHHHHHHHHHHHHHHHHHHHHHHHHHHHHHHHHHHHHHHTTS----S----SS-----GGGS-EEE-SGGGTSS-EEEHHHHHHHHHHHHHHHHHHHHHHHHTT-S-B-S----HHHHHHHHHHHHS----SHHHHHHHSS--